Protein AF-A0AAU3HJZ5-F1 (afdb_monomer_lite)

Foldseek 3Di:
DDDDDDDDDDDDDDDDDDDDDDDPDPPPPPPPQVPWDWFAQKDKDWDWDDDDDPDIARWKMKIAGAFTKWWKKFFKADPVFRDTDMDTQPDIDGPRDMHMDTDPPPIHGPDMDIAHVVHDADDWADKDKDWGWDDDPPDIARWKMKIATAFDWWWKKFFKAQPPPRDTDIDIFDIDGPRDMHMDGHPPRIHGPDITIGHD

Sequence (200 aa):
MTRYARSLMATTMLGLSVLAAPAPAGAATRVDLSAQAAASGCTTWVEWVQEGGNSYYYGRGNVQCTSGRYKVKLRCRNLQTGVGYVV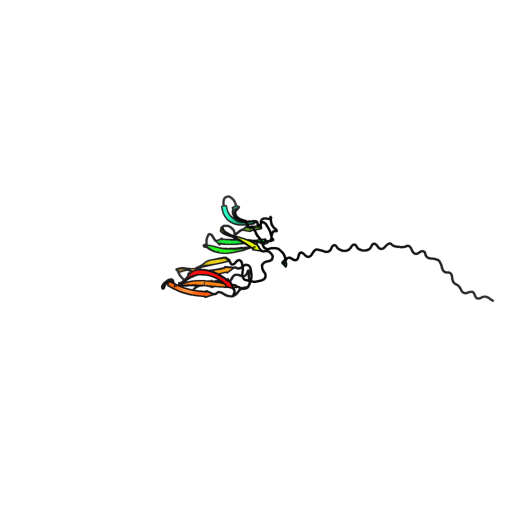YGGYAVNAPGTATTTCYSGNVAEGVYPVDDPLPTTGVTGCVSWAEWVHEGSNHYYGRGTAQCDTGTYRVQIQCRNAQTGQRYVVSGPAVTAPAISTTTCYQGNVADVVSGVPA

Radius of gyration: 32.11 Å; chains: 1; bounding box: 46×40×138 Å

Secondary structure (DSSP, 8-state):
---------PPPP------PPPPPPP------GGGPPPPBS-EEEEEEEEETTTEEEEEEEEEE-SBSEEEEEEEEE-TTT--EEEEE-SS-EETTSEEEEE-STT-EEEEEEEEESSPPSSS----EEEEEEEEETTEEEEEEEEEE-SSSEEEEEEEEEETTT--EEEEE---EETTS-EEEEPSTTEEEEEEEEEE-

Structure (mmCIF, N/CA/C/O backbone):
data_AF-A0AAU3HJZ5-F1
#
_entry.id   AF-A0AAU3HJZ5-F1
#
loop_
_atom_site.group_PDB
_atom_site.id
_atom_site.type_symbol
_atom_site.label_atom_id
_atom_site.label_alt_id
_atom_site.label_comp_id
_atom_site.label_asym_id
_atom_site.label_entity_id
_atom_site.label_seq_id
_atom_site.pdbx_PDB_ins_code
_atom_site.Cartn_x
_atom_site.Cartn_y
_atom_site.Cartn_z
_atom_site.occupancy
_atom_site.B_iso_or_equiv
_atom_site.auth_seq_id
_atom_site.auth_comp_id
_atom_site.auth_asym_id
_atom_site.auth_atom_id
_atom_site.pdbx_PDB_model_num
ATOM 1 N N . MET A 1 1 ? 28.083 10.070 111.756 1.00 41.59 1 MET A N 1
ATOM 2 C CA . MET A 1 1 ? 28.266 11.167 110.786 1.00 41.59 1 MET A CA 1
ATOM 3 C C . MET A 1 1 ? 27.870 10.670 109.407 1.00 41.59 1 MET A C 1
ATOM 5 O O . MET A 1 1 ? 28.357 9.650 108.948 1.00 41.59 1 MET A O 1
ATOM 9 N N . THR A 1 2 ? 26.895 11.378 108.861 1.00 41.31 2 THR A N 1
ATOM 10 C CA . THR A 1 2 ? 26.276 11.401 107.532 1.00 41.31 2 THR A CA 1
ATOM 11 C C . THR A 1 2 ? 27.072 10.819 106.357 1.00 41.31 2 THR A C 1
ATOM 13 O O . THR A 1 2 ? 28.211 11.219 106.137 1.00 41.31 2 THR A O 1
ATOM 16 N N . ARG A 1 3 ? 26.392 10.028 105.510 1.00 40.19 3 ARG A N 1
ATOM 17 C CA . ARG A 1 3 ? 26.416 10.136 104.035 1.00 40.19 3 ARG A CA 1
ATOM 18 C C . ARG A 1 3 ? 25.168 9.469 103.436 1.00 40.19 3 ARG A C 1
ATOM 20 O O . ARG A 1 3 ? 24.966 8.270 103.574 1.00 40.19 3 ARG A O 1
ATOM 27 N N . TYR A 1 4 ? 24.344 10.292 102.791 1.00 42.09 4 TYR A N 1
ATOM 28 C CA . TYR A 1 4 ? 23.232 9.918 101.915 1.00 42.09 4 TYR A CA 1
ATOM 29 C C . TYR A 1 4 ? 23.730 9.806 100.463 1.00 42.09 4 TYR A C 1
ATOM 31 O O . TYR A 1 4 ? 24.524 10.639 100.027 1.00 42.09 4 TYR A O 1
ATOM 39 N N . ALA A 1 5 ? 23.178 8.863 99.697 1.00 41.59 5 ALA A N 1
ATOM 40 C CA . ALA A 1 5 ? 23.085 8.898 98.232 1.00 41.59 5 ALA A CA 1
ATOM 41 C C . ALA A 1 5 ? 21.714 8.298 97.853 1.00 41.59 5 ALA A C 1
ATOM 43 O O . ALA A 1 5 ? 21.437 7.152 98.179 1.00 41.59 5 ALA A O 1
ATOM 44 N N . ARG A 1 6 ? 20.724 9.144 97.527 1.00 42.84 6 ARG A N 1
ATOM 45 C CA . ARG A 1 6 ? 20.239 9.490 96.170 1.00 42.84 6 ARG A CA 1
ATOM 46 C C . ARG A 1 6 ? 19.673 8.298 95.381 1.00 42.84 6 ARG A C 1
ATOM 48 O O . ARG A 1 6 ? 20.442 7.478 94.898 1.00 42.84 6 ARG A O 1
ATOM 55 N N . SER A 1 7 ? 18.371 8.321 95.078 1.00 41.44 7 SER A N 1
ATOM 56 C CA . SER A 1 7 ? 17.861 8.779 93.765 1.00 41.44 7 SER A CA 1
ATOM 57 C C . SER A 1 7 ? 16.343 8.588 93.637 1.00 41.44 7 SER A C 1
ATOM 59 O O . SER A 1 7 ? 15.812 7.529 93.955 1.00 41.44 7 SER A O 1
ATOM 61 N N . LEU A 1 8 ? 15.670 9.640 93.159 1.00 47.31 8 LEU A N 1
ATOM 62 C CA . LEU A 1 8 ? 14.290 9.633 92.672 1.00 47.31 8 LEU A CA 1
ATOM 63 C C . LEU A 1 8 ? 14.190 8.852 91.352 1.00 47.31 8 LEU A C 1
ATOM 65 O O . LEU A 1 8 ? 15.076 8.977 90.508 1.00 47.31 8 LEU A O 1
ATOM 69 N N . MET A 1 9 ? 13.050 8.201 91.110 1.00 41.66 9 MET A N 1
ATOM 70 C CA . MET A 1 9 ? 12.528 8.034 89.752 1.00 41.66 9 MET A CA 1
ATOM 71 C C . MET A 1 9 ? 11.057 8.439 89.692 1.00 41.66 9 MET A C 1
ATOM 73 O O . MET A 1 9 ? 10.230 7.982 90.476 1.00 41.66 9 MET A O 1
ATOM 77 N N . ALA A 1 10 ? 10.791 9.347 88.754 1.00 42.66 10 ALA A N 1
ATOM 78 C CA . ALA A 1 10 ? 9.491 9.855 88.366 1.00 42.66 10 ALA A CA 1
ATOM 79 C C . ALA A 1 10 ? 8.883 8.953 87.284 1.00 42.66 10 ALA A C 1
ATOM 81 O O . ALA A 1 10 ? 9.546 8.592 86.310 1.00 42.66 10 ALA A O 1
ATOM 82 N N . THR A 1 11 ? 7.613 8.611 87.456 1.00 42.62 11 THR A N 1
ATOM 83 C CA . THR A 1 11 ? 6.816 7.808 86.529 1.00 42.62 11 THR A CA 1
ATOM 84 C C . THR A 1 11 ? 6.390 8.666 85.337 1.00 42.62 11 THR A C 1
ATOM 86 O O . THR A 1 11 ? 5.699 9.668 85.512 1.00 42.62 11 THR A O 1
ATOM 89 N N . THR A 1 12 ? 6.785 8.289 84.121 1.00 46.19 12 THR A N 1
ATOM 90 C CA . THR A 1 12 ? 6.302 8.899 82.871 1.00 46.19 12 THR A CA 1
ATOM 91 C C . THR A 1 12 ? 5.265 7.987 82.217 1.00 46.19 12 THR A C 1
ATOM 93 O O . THR A 1 12 ? 5.508 6.801 82.003 1.00 46.19 12 THR A O 1
ATOM 96 N N . MET A 1 13 ? 4.085 8.547 81.932 1.00 47.53 13 MET A N 1
ATOM 97 C CA . MET A 1 13 ? 3.032 7.919 81.132 1.00 47.53 13 MET A CA 1
ATOM 98 C C . MET A 1 13 ? 3.446 7.886 79.656 1.00 47.53 13 MET A C 1
ATOM 100 O O . MET A 1 13 ? 3.829 8.915 79.103 1.00 47.53 13 MET A O 1
ATOM 104 N N . LEU A 1 14 ? 3.310 6.729 79.007 1.00 46.12 14 LEU A N 1
ATOM 105 C CA . LEU A 1 14 ? 3.411 6.575 77.554 1.00 46.12 14 LEU A CA 1
ATOM 106 C C . LEU A 1 14 ? 2.007 6.384 76.970 1.00 46.12 14 LEU A C 1
ATOM 108 O O . LEU A 1 14 ? 1.322 5.409 77.278 1.00 46.12 14 LEU A O 1
ATOM 112 N N . GLY A 1 15 ? 1.589 7.344 76.144 1.00 40.94 15 GLY A N 1
ATOM 113 C CA . GLY A 1 15 ? 0.380 7.272 75.329 1.00 40.94 15 GLY A CA 1
ATOM 114 C C . GLY A 1 15 ? 0.566 6.338 74.132 1.00 40.94 15 GLY A C 1
ATOM 115 O O . GLY A 1 15 ? 1.612 6.346 73.485 1.00 40.94 15 GLY A O 1
ATOM 116 N N . LEU A 1 16 ? -0.460 5.536 73.842 1.00 43.31 16 LEU A N 1
ATOM 117 C CA . LEU A 1 16 ? -0.545 4.702 72.645 1.00 43.31 16 LEU A CA 1
ATOM 118 C C . LEU A 1 16 ? -0.941 5.561 71.436 1.00 43.31 16 LEU A C 1
ATOM 120 O O . LEU A 1 16 ? -2.066 6.052 71.359 1.00 43.31 16 LEU A O 1
ATOM 124 N N . SER A 1 17 ? -0.046 5.691 70.462 1.00 49.06 17 SER A N 1
ATOM 125 C CA . SER A 1 17 ? -0.362 6.151 69.108 1.00 49.06 17 SER A CA 1
ATOM 126 C C . SER A 1 17 ? -0.768 4.956 68.240 1.00 49.06 17 SER A C 1
ATOM 128 O O . SER A 1 17 ? 0.012 4.033 68.015 1.00 49.06 17 SER A O 1
ATOM 130 N N . VAL A 1 18 ? -2.006 4.972 67.740 1.00 49.69 18 VAL A N 1
ATOM 131 C CA . VAL A 1 18 ? -2.500 4.018 66.737 1.00 49.69 18 VAL A CA 1
ATOM 132 C C . VAL A 1 18 ? -1.852 4.360 65.392 1.00 49.69 18 VAL A C 1
ATOM 134 O O . VAL A 1 18 ? -2.172 5.376 64.779 1.00 49.69 18 VAL A O 1
ATOM 137 N N . LEU A 1 19 ? -0.923 3.5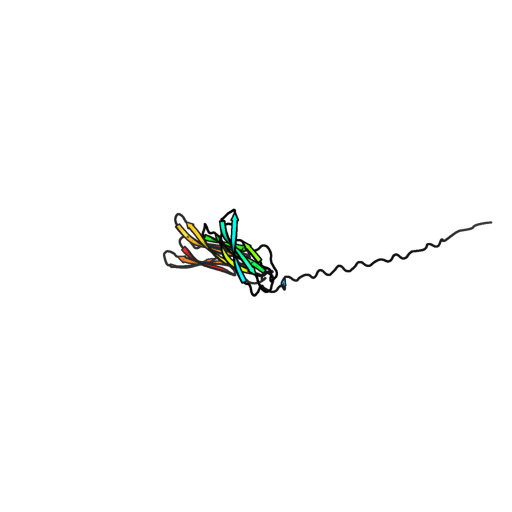18 64.936 1.00 47.66 19 LEU A N 1
ATOM 138 C CA . LEU A 1 19 ? -0.398 3.541 63.570 1.00 47.66 19 LEU A CA 1
ATOM 139 C C . LEU A 1 19 ? -1.469 2.982 62.626 1.00 47.66 19 LEU A C 1
ATOM 141 O O . LEU A 1 19 ? -1.737 1.781 62.622 1.00 47.66 19 LEU A O 1
ATOM 145 N N . ALA A 1 20 ? -2.087 3.849 61.825 1.00 52.88 20 ALA A N 1
ATOM 146 C CA . ALA A 1 20 ? -2.887 3.418 60.686 1.00 52.88 20 ALA A CA 1
ATOM 147 C C . ALA A 1 20 ? -1.957 2.783 59.639 1.00 52.88 20 ALA A C 1
ATOM 149 O O . ALA A 1 20 ? -1.021 3.424 59.158 1.00 52.88 20 ALA A O 1
ATOM 150 N N . ALA A 1 21 ? -2.197 1.513 59.312 1.00 52.56 21 ALA A N 1
ATOM 151 C CA . ALA A 1 21 ? -1.479 0.822 58.251 1.00 52.56 21 ALA A CA 1
ATOM 152 C C . ALA A 1 21 ? -1.777 1.485 56.889 1.00 52.56 21 ALA A C 1
ATOM 154 O O . ALA A 1 21 ? -2.930 1.846 56.631 1.00 52.56 21 ALA A O 1
ATOM 155 N N . PRO A 1 22 ? -0.779 1.643 56.001 1.00 50.06 22 PRO A N 1
ATOM 156 C CA . PRO A 1 22 ? -1.024 2.119 54.649 1.00 50.06 22 PRO A CA 1
ATOM 157 C C . PRO A 1 22 ? -1.913 1.116 53.904 1.00 50.06 22 PRO A C 1
ATOM 159 O O . PRO A 1 22 ? -1.647 -0.088 53.900 1.00 50.06 22 PRO A O 1
ATOM 162 N N . ALA A 1 23 ? -2.982 1.621 53.287 1.00 54.56 23 ALA A N 1
ATOM 163 C CA . ALA A 1 23 ? -3.845 0.835 52.418 1.00 54.56 23 ALA A CA 1
ATOM 164 C C . ALA A 1 23 ? -3.006 0.192 51.296 1.00 54.56 23 ALA A C 1
ATOM 166 O O . ALA A 1 23 ? -2.125 0.864 50.746 1.00 54.56 23 ALA A O 1
ATOM 167 N N . PRO A 1 24 ? -3.252 -1.081 50.934 1.00 51.62 24 PRO A N 1
ATOM 168 C CA . PRO A 1 24 ? -2.570 -1.689 49.804 1.00 51.62 24 PRO A CA 1
ATOM 169 C C . PRO A 1 24 ? -2.877 -0.866 48.552 1.00 51.62 24 PRO A C 1
ATOM 171 O O . PRO A 1 24 ? -4.039 -0.639 48.211 1.00 51.62 24 PRO A O 1
ATOM 174 N N . ALA A 1 25 ? -1.822 -0.391 47.889 1.00 54.78 25 ALA A N 1
ATOM 175 C CA . ALA A 1 25 ? -1.929 0.233 46.583 1.00 54.78 25 ALA A CA 1
ATOM 176 C C . ALA A 1 25 ? -2.679 -0.735 45.660 1.00 54.78 25 ALA A C 1
ATOM 178 O O . ALA A 1 25 ? -2.271 -1.888 45.510 1.00 54.78 25 ALA A O 1
ATOM 179 N N . GLY A 1 26 ? -3.804 -0.279 45.102 1.00 46.47 26 GLY A N 1
ATOM 180 C CA . GLY A 1 26 ? -4.605 -1.071 44.178 1.00 46.47 26 GLY A CA 1
ATOM 181 C C . GLY A 1 26 ? -3.703 -1.645 43.094 1.00 46.47 26 GLY A C 1
ATOM 182 O O . GLY A 1 26 ? -2.954 -0.908 42.452 1.00 46.47 26 GLY A O 1
ATOM 183 N N . ALA A 1 27 ? -3.737 -2.967 42.935 1.00 46.78 27 ALA A N 1
ATOM 184 C CA . ALA A 1 27 ? -3.026 -3.645 41.870 1.00 46.78 27 ALA A CA 1
ATOM 185 C C . ALA A 1 27 ? -3.489 -3.039 40.541 1.00 46.78 27 ALA A C 1
ATOM 187 O O . ALA A 1 27 ? -4.621 -3.256 40.115 1.00 46.78 27 ALA A O 1
ATOM 188 N N . ALA A 1 28 ? -2.629 -2.242 39.908 1.00 48.19 28 ALA A N 1
ATOM 189 C CA . ALA A 1 28 ? -2.832 -1.841 38.531 1.00 48.19 28 ALA A CA 1
ATOM 190 C C . ALA A 1 28 ? -2.816 -3.129 37.707 1.00 48.19 28 ALA A C 1
ATOM 192 O O . ALA A 1 28 ? -1.766 -3.750 37.532 1.00 48.19 28 ALA A O 1
ATOM 193 N N . THR A 1 29 ? -3.989 -3.573 37.264 1.00 46.25 29 THR A N 1
ATOM 194 C CA . THR A 1 29 ? -4.131 -4.702 36.354 1.00 46.25 29 THR A CA 1
ATOM 195 C C . THR A 1 29 ? -3.313 -4.367 35.110 1.00 46.25 29 THR A C 1
ATOM 197 O O . THR A 1 29 ? -3.703 -3.512 34.314 1.00 46.25 29 THR A O 1
ATOM 200 N N . ARG A 1 30 ? -2.134 -4.981 34.959 1.00 47.44 30 ARG A N 1
ATOM 201 C CA . ARG A 1 30 ? -1.395 -4.943 33.696 1.00 47.44 30 ARG A CA 1
ATOM 202 C C . ARG A 1 30 ? -2.304 -5.589 32.660 1.00 47.44 30 ARG A C 1
ATOM 204 O O . ARG A 1 30 ? -2.513 -6.797 32.700 1.00 47.44 30 ARG A O 1
ATOM 211 N N . VAL A 1 31 ? -2.872 -4.780 31.773 1.00 55.09 31 VAL A N 1
ATOM 212 C CA . VAL A 1 31 ? -3.508 -5.292 30.563 1.00 55.09 31 VAL A CA 1
ATOM 213 C C . VAL A 1 31 ? -2.383 -5.896 29.738 1.00 55.09 31 VAL A C 1
ATOM 215 O O . VAL A 1 31 ? -1.503 -5.176 29.263 1.00 55.09 31 VAL A O 1
ATOM 218 N N . ASP A 1 32 ? -2.367 -7.221 29.641 1.00 51.25 32 ASP A N 1
ATOM 219 C CA . ASP A 1 32 ? -1.466 -7.910 28.734 1.00 51.25 32 ASP A CA 1
ATOM 220 C C . ASP A 1 32 ? -1.951 -7.661 27.305 1.00 51.25 32 ASP A C 1
ATOM 222 O O . ASP A 1 32 ? -2.829 -8.349 26.785 1.00 51.25 32 ASP A O 1
ATOM 226 N N . LEU A 1 33 ? -1.401 -6.614 26.692 1.00 54.97 33 LEU A N 1
ATOM 227 C CA . LEU A 1 33 ? -1.723 -6.212 25.327 1.00 54.97 33 LEU A CA 1
ATOM 228 C C . LEU A 1 33 ? -1.453 -7.345 24.327 1.00 54.97 33 LEU A C 1
ATOM 230 O O . LEU A 1 33 ? -2.081 -7.369 23.277 1.00 54.97 33 LEU A O 1
ATOM 234 N N . SER A 1 34 ? -0.576 -8.304 24.650 1.00 55.38 34 SER A N 1
ATOM 235 C CA . SER A 1 34 ? -0.257 -9.429 23.763 1.00 55.38 34 SER A CA 1
ATOM 236 C C . SER A 1 34 ? -1.391 -10.454 23.617 1.00 55.38 34 SER A C 1
ATOM 238 O O . SER A 1 34 ? -1.361 -11.255 22.686 1.00 55.38 34 SER A O 1
ATOM 240 N N . ALA A 1 35 ? -2.415 -10.394 24.480 1.00 52.41 35 ALA A N 1
ATOM 241 C CA . ALA A 1 35 ? -3.593 -11.262 24.438 1.00 52.41 35 ALA A CA 1
ATOM 242 C C . ALA A 1 35 ? -4.841 -10.587 23.831 1.00 52.41 35 ALA A C 1
ATOM 244 O O . ALA A 1 35 ? -5.927 -11.173 23.847 1.00 52.41 35 ALA A O 1
ATOM 245 N N . GLN A 1 36 ? -4.730 -9.354 23.317 1.00 64.81 36 GLN A N 1
ATOM 246 C CA . GLN A 1 36 ? -5.862 -8.679 22.683 1.00 64.81 36 GLN A CA 1
ATOM 247 C C . GLN A 1 36 ? -6.273 -9.423 21.402 1.00 64.81 36 GLN A C 1
ATOM 249 O O . GLN A 1 36 ? -5.453 -9.666 20.520 1.00 64.81 36 GLN A O 1
ATOM 254 N N . ALA A 1 37 ? -7.555 -9.784 21.301 1.00 69.62 37 ALA A N 1
ATOM 255 C CA . ALA A 1 37 ? -8.085 -10.462 20.123 1.00 69.62 37 ALA A CA 1
ATOM 256 C C . ALA A 1 37 ? -7.968 -9.578 18.870 1.00 69.62 37 ALA A C 1
ATOM 258 O O . ALA A 1 37 ? -8.240 -8.373 18.932 1.00 69.62 37 ALA A O 1
ATOM 259 N N . ALA A 1 38 ? -7.625 -10.205 17.741 1.00 79.12 38 ALA A N 1
ATOM 260 C CA . ALA A 1 38 ? -7.608 -9.562 16.432 1.00 79.12 38 ALA A CA 1
ATOM 261 C C . ALA A 1 38 ? -8.974 -8.947 16.092 1.00 79.12 38 ALA A C 1
ATOM 263 O O . ALA A 1 38 ? -10.033 -9.400 16.554 1.00 79.12 38 ALA A O 1
ATOM 264 N N . ALA A 1 39 ? -8.947 -7.896 15.281 1.00 86.75 39 ALA A N 1
ATOM 265 C CA . ALA A 1 39 ? -10.150 -7.230 14.834 1.00 86.75 39 ALA A CA 1
ATOM 266 C C . ALA A 1 39 ? -10.969 -8.156 13.930 1.00 86.75 39 ALA A C 1
ATOM 268 O O . ALA A 1 39 ? -10.440 -8.840 13.055 1.00 86.75 39 ALA A O 1
ATOM 269 N N . SER A 1 40 ? -12.285 -8.187 14.135 1.00 91.12 40 SER A N 1
ATOM 270 C CA . SER A 1 40 ? -13.178 -9.028 13.335 1.00 91.12 40 SER A CA 1
ATOM 271 C C . SER A 1 40 ? -14.510 -8.335 13.066 1.00 91.12 40 SER A C 1
ATOM 273 O O . SER A 1 40 ? -14.884 -7.393 13.769 1.00 91.12 40 SER A O 1
ATOM 275 N N . GLY A 1 41 ? -15.205 -8.770 12.010 1.00 94.19 41 GLY A N 1
ATOM 276 C CA . GLY A 1 41 ? -16.475 -8.167 11.592 1.00 94.19 41 GLY A CA 1
ATOM 277 C C . GLY A 1 41 ? -16.336 -6.704 11.161 1.00 94.19 41 GLY A C 1
ATOM 278 O O . GLY A 1 41 ? -17.221 -5.895 11.421 1.00 94.19 41 GLY A O 1
ATOM 279 N N . CYS A 1 42 ? -15.199 -6.343 10.564 1.00 95.75 42 CYS A N 1
ATOM 280 C CA . CYS A 1 42 ? -14.900 -4.964 10.203 1.00 95.75 42 CYS A CA 1
ATOM 281 C C . CYS A 1 42 ? -15.679 -4.509 8.966 1.00 95.75 42 CYS A C 1
ATOM 283 O O . CYS A 1 42 ? -15.593 -5.118 7.902 1.00 95.75 42 CYS A O 1
ATOM 285 N N . THR A 1 43 ? -16.378 -3.389 9.107 1.00 97.56 43 THR A N 1
ATOM 286 C CA . THR A 1 43 ? -16.941 -2.605 8.009 1.00 97.56 43 THR A CA 1
ATOM 287 C C . THR A 1 43 ? -16.032 -1.415 7.742 1.00 97.56 43 THR A C 1
ATOM 289 O O . THR A 1 43 ? -15.553 -0.766 8.675 1.00 97.56 43 THR A O 1
ATOM 292 N N . THR A 1 44 ? -15.790 -1.124 6.467 1.00 97.31 44 THR A N 1
ATOM 293 C CA . THR A 1 44 ? -14.926 -0.022 6.041 1.00 97.31 44 THR A CA 1
ATOM 294 C C . THR A 1 44 ? -15.634 0.855 5.029 1.00 97.31 44 THR A C 1
ATOM 296 O O . THR A 1 44 ? -16.297 0.337 4.131 1.00 97.31 44 THR A O 1
ATOM 299 N N . TRP A 1 45 ? -15.465 2.168 5.129 1.00 97.25 45 TRP A N 1
ATOM 300 C CA . TRP A 1 45 ? -16.042 3.108 4.171 1.00 97.25 45 TRP A CA 1
ATOM 301 C C . TRP A 1 45 ? -15.171 4.351 4.015 1.00 97.25 45 TRP A C 1
ATOM 303 O O . TRP A 1 45 ? -14.305 4.633 4.846 1.00 97.25 45 TRP A O 1
ATOM 313 N N . VAL A 1 46 ? -15.403 5.080 2.924 1.00 96.56 46 VAL A N 1
ATOM 314 C CA . VAL A 1 46 ? -14.743 6.352 2.620 1.00 96.56 46 VAL A CA 1
ATOM 315 C C . VAL A 1 46 ? -15.771 7.473 2.693 1.00 96.56 46 VAL A C 1
ATOM 317 O O . VAL A 1 46 ? -16.905 7.318 2.242 1.00 96.56 46 VAL A O 1
ATOM 320 N N . GLU A 1 47 ? -15.364 8.607 3.243 1.00 94.06 47 GLU A N 1
ATOM 321 C CA . GLU A 1 47 ? -16.171 9.812 3.377 1.00 94.06 47 GLU A CA 1
ATOM 322 C C . GLU A 1 47 ? -15.509 11.007 2.697 1.00 94.06 47 GLU A C 1
ATOM 324 O O . GLU A 1 47 ? -14.286 11.082 2.519 1.00 94.06 47 GLU A O 1
ATOM 329 N N . TRP A 1 48 ? -16.357 11.972 2.349 1.00 90.62 48 TRP A N 1
ATOM 330 C CA . TRP A 1 48 ? -15.926 13.276 1.885 1.00 90.62 48 TRP A CA 1
ATOM 331 C C . TRP A 1 48 ? -15.263 14.068 3.006 1.00 90.62 48 TRP A C 1
ATOM 333 O O . TRP A 1 48 ? -15.750 14.133 4.135 1.00 90.62 48 TRP A O 1
ATOM 343 N N . VAL A 1 49 ? -14.178 14.738 2.651 1.00 90.75 49 VAL A N 1
ATOM 344 C CA . VAL A 1 49 ? -13.522 15.749 3.470 1.00 90.75 49 VAL A CA 1
ATOM 345 C C . VAL A 1 49 ? -13.754 17.088 2.804 1.00 90.75 49 VAL A C 1
ATOM 347 O O . VAL A 1 49 ? -13.454 17.244 1.622 1.00 90.75 49 VAL A O 1
ATOM 350 N N . GLN A 1 50 ? -14.293 18.037 3.561 1.00 87.25 50 GLN A N 1
ATOM 351 C CA . GLN A 1 50 ? -14.405 19.422 3.132 1.00 87.25 50 GLN A CA 1
ATOM 352 C C . GLN A 1 50 ? -13.129 20.170 3.517 1.00 87.25 50 GLN A C 1
ATOM 354 O O . GLN A 1 50 ? -12.741 20.183 4.686 1.00 87.25 50 GLN A O 1
ATOM 359 N N . GLU A 1 51 ? -12.508 20.827 2.548 1.00 80.12 51 GLU A N 1
ATOM 360 C CA . GLU A 1 51 ? -11.400 21.751 2.767 1.00 80.12 51 GLU A CA 1
ATOM 361 C C . GLU A 1 51 ? -11.803 23.118 2.243 1.00 80.12 51 GLU A C 1
ATOM 363 O O . GLU A 1 51 ? -12.028 23.259 1.049 1.00 80.12 51 GLU A O 1
ATOM 368 N N . GLY A 1 52 ? -11.896 24.111 3.134 1.00 65.81 52 GLY A N 1
ATOM 369 C CA . GLY A 1 52 ? -12.033 25.533 2.797 1.00 65.81 52 GLY A CA 1
ATOM 370 C C . GLY A 1 52 ? -13.038 25.876 1.681 1.00 65.81 52 GLY A C 1
ATOM 371 O O . GLY A 1 52 ? -12.753 25.760 0.491 1.00 65.81 52 GLY A O 1
ATOM 372 N N . GLY A 1 53 ? -14.204 26.412 2.040 1.00 75.88 53 GLY A N 1
ATOM 373 C CA . GLY A 1 53 ? -15.221 26.778 1.047 1.00 75.88 53 GLY A CA 1
ATOM 374 C C . GLY A 1 53 ? -15.868 25.541 0.411 1.00 75.88 53 GLY A C 1
ATOM 375 O O . GLY A 1 53 ? -16.413 24.707 1.131 1.00 75.88 53 GLY A O 1
ATOM 376 N N . ASN A 1 54 ? -15.824 25.433 -0.924 1.00 76.62 54 ASN A N 1
ATOM 377 C CA . ASN A 1 54 ? -16.524 24.401 -1.712 1.00 76.62 54 ASN A CA 1
ATOM 378 C C . ASN A 1 54 ? -15.622 23.260 -2.221 1.00 76.62 54 ASN A C 1
ATOM 380 O O . ASN A 1 54 ? -16.029 22.531 -3.126 1.00 76.62 54 ASN A O 1
ATOM 384 N N . SER A 1 55 ? -14.407 23.099 -1.691 1.00 77.31 55 SER A N 1
ATOM 385 C CA . SER A 1 55 ? -13.527 22.005 -2.119 1.00 77.31 55 SER A CA 1
ATOM 386 C C . SER A 1 55 ? -13.801 20.750 -1.293 1.00 77.31 55 SER A C 1
ATOM 388 O O . SER A 1 55 ? -13.825 20.794 -0.061 1.00 77.31 55 SER A O 1
ATOM 390 N N . TYR A 1 56 ? -14.002 19.626 -1.979 1.00 82.50 56 TYR A N 1
ATOM 391 C CA . TYR A 1 56 ? -14.264 18.330 -1.361 1.00 82.50 56 TYR A CA 1
ATOM 392 C C . TYR A 1 56 ? -13.402 17.253 -2.003 1.00 82.50 56 TYR A C 1
ATOM 394 O O . TYR A 1 56 ? -13.186 17.262 -3.215 1.00 82.50 56 TYR A O 1
ATOM 402 N N . TYR A 1 57 ? -12.950 16.291 -1.204 1.00 86.19 57 TYR A N 1
ATOM 403 C CA . TYR A 1 57 ? -12.258 15.113 -1.717 1.00 86.19 57 TYR A CA 1
ATOM 404 C C . TYR A 1 57 ? -12.572 13.858 -0.894 1.00 86.19 57 TYR A C 1
ATOM 406 O O . TYR A 1 57 ? -12.828 13.927 0.308 1.00 86.19 57 TYR A O 1
ATOM 414 N N . TYR A 1 58 ? -12.568 12.694 -1.545 1.00 86.88 58 TYR A N 1
ATOM 415 C CA . TYR A 1 58 ? -12.794 11.387 -0.915 1.00 86.88 58 TYR A CA 1
ATOM 416 C C . TYR A 1 58 ? -11.537 10.909 -0.181 1.00 86.88 58 TYR A C 1
ATOM 418 O O . TYR A 1 58 ? -10.855 9.993 -0.629 1.00 86.88 58 TYR A O 1
ATOM 426 N N . GLY A 1 59 ? -11.174 11.581 0.907 1.00 91.88 59 GLY A N 1
ATOM 427 C CA . GLY A 1 59 ? -9.897 11.353 1.586 1.00 91.88 59 GLY A CA 1
ATOM 428 C C . GLY A 1 59 ? -9.976 10.601 2.902 1.00 91.88 59 GLY A C 1
ATOM 429 O O . GLY A 1 59 ? -8.959 10.073 3.351 1.00 91.88 59 GLY A O 1
ATOM 430 N N . ARG A 1 60 ? -11.136 10.588 3.564 1.00 96.12 60 ARG A N 1
ATOM 431 C CA . ARG A 1 60 ? -11.266 10.042 4.918 1.00 96.12 60 ARG A CA 1
ATOM 432 C C . ARG A 1 60 ? -11.732 8.606 4.851 1.00 96.12 60 ARG A C 1
ATOM 434 O O . ARG A 1 60 ? -12.790 8.344 4.300 1.00 96.12 60 ARG A O 1
ATOM 441 N N . GLY A 1 61 ? -10.960 7.693 5.423 1.00 97.31 61 GLY A N 1
ATOM 442 C CA . GLY A 1 61 ? -11.379 6.307 5.563 1.00 97.31 61 GLY A CA 1
ATOM 443 C C . GLY A 1 61 ? -11.683 5.974 7.011 1.00 97.31 61 GLY A C 1
ATOM 444 O O . GLY A 1 61 ? -10.994 6.422 7.932 1.00 97.31 61 GLY A O 1
ATOM 445 N N . ASN A 1 62 ? -12.718 5.169 7.184 1.00 97.44 62 ASN A N 1
ATOM 446 C CA . ASN A 1 62 ? -13.245 4.769 8.471 1.00 97.44 62 ASN A CA 1
ATOM 447 C C . ASN A 1 62 ? -13.315 3.246 8.555 1.00 97.44 62 ASN A C 1
ATOM 449 O O . ASN A 1 62 ? -13.644 2.568 7.580 1.00 97.44 62 ASN A O 1
ATOM 453 N N . VAL A 1 63 ? -13.011 2.721 9.736 1.00 98.06 63 VAL A N 1
ATOM 454 C CA . VAL A 1 63 ? -13.093 1.301 10.069 1.00 98.06 63 VAL A CA 1
ATOM 455 C C . VAL A 1 63 ? -13.904 1.165 11.345 1.00 98.06 63 VAL A C 1
ATOM 457 O O . VAL A 1 63 ? -13.596 1.806 12.352 1.00 98.06 63 VAL A O 1
ATOM 460 N N . GLN A 1 64 ? -14.891 0.281 11.327 1.00 97.69 64 GLN A N 1
ATOM 461 C CA . GLN A 1 64 ? -15.622 -0.126 12.516 1.00 97.69 64 GLN A CA 1
ATOM 462 C C . GLN A 1 64 ? -15.732 -1.646 12.549 1.00 97.69 64 GLN A C 1
ATOM 464 O O . GLN A 1 64 ? -16.299 -2.250 11.645 1.00 97.69 64 GLN A O 1
ATOM 469 N N . CYS A 1 65 ? -15.188 -2.263 13.588 1.00 97.12 65 CYS A N 1
ATOM 470 C CA . CYS A 1 65 ? -15.211 -3.699 13.815 1.00 97.12 65 CYS A CA 1
ATOM 471 C C . CYS A 1 65 ? -16.119 -4.037 14.994 1.00 97.12 65 CYS A C 1
ATOM 473 O O . CYS A 1 65 ? -16.375 -3.209 15.870 1.00 97.12 65 CYS A O 1
ATOM 475 N N . THR A 1 66 ? -16.596 -5.277 15.028 1.00 96.88 66 THR A N 1
ATOM 476 C CA . THR A 1 66 ? -17.469 -5.773 16.098 1.00 96.88 66 THR A CA 1
ATOM 477 C C . THR A 1 66 ? -16.689 -6.210 17.334 1.00 96.88 66 THR A C 1
ATOM 479 O O . THR A 1 66 ? -17.238 -6.223 18.432 1.00 96.88 66 THR A O 1
ATOM 482 N N . SER A 1 67 ? -15.410 -6.559 17.178 1.00 94.81 67 SER A N 1
ATOM 483 C CA . SER A 1 67 ? -14.527 -6.978 18.270 1.00 94.81 67 SER A CA 1
ATOM 484 C C . SER A 1 67 ? -13.083 -6.534 18.039 1.00 94.81 67 SER A C 1
ATOM 486 O O . SER A 1 67 ? -12.708 -6.162 16.927 1.00 94.81 67 SER A O 1
ATOM 488 N N . GLY A 1 68 ? -12.267 -6.653 19.087 1.00 93.94 68 GLY A N 1
ATOM 489 C CA . GLY A 1 68 ? -10.826 -6.416 19.033 1.00 93.94 68 GLY A CA 1
ATOM 490 C C . GLY A 1 68 ? -10.434 -4.950 19.197 1.00 93.94 68 GLY A C 1
ATOM 491 O O . GLY A 1 68 ? -11.273 -4.067 19.406 1.00 93.94 68 GLY A O 1
ATOM 492 N N . ARG A 1 69 ? -9.125 -4.710 19.124 1.00 94.88 69 ARG A N 1
ATOM 493 C CA . ARG A 1 69 ? -8.511 -3.384 19.173 1.00 94.88 69 ARG A CA 1
ATOM 494 C C . ARG A 1 69 ? -7.733 -3.164 17.885 1.00 94.88 69 ARG A C 1
ATOM 496 O O . ARG A 1 69 ? -6.964 -4.027 17.474 1.00 94.88 69 ARG A O 1
ATOM 503 N N . TYR A 1 70 ? -7.974 -2.036 17.228 1.00 95.69 70 TYR A N 1
ATOM 504 C CA . TYR A 1 70 ? -7.466 -1.804 15.880 1.00 95.69 70 TYR A CA 1
ATOM 505 C C . TYR A 1 70 ? -7.204 -0.339 15.585 1.00 95.69 70 TYR A C 1
ATOM 507 O O . TYR A 1 70 ? -7.765 0.574 16.190 1.00 95.69 70 TYR A O 1
ATOM 515 N N . LYS A 1 71 ? -6.350 -0.134 14.593 1.00 95.75 71 LYS A N 1
ATOM 516 C CA . LYS A 1 71 ? -6.144 1.117 13.873 1.00 95.75 71 LYS A CA 1
ATOM 517 C C . LYS A 1 71 ? -6.801 1.014 12.499 1.00 95.75 71 LYS A C 1
ATOM 519 O O . LYS A 1 71 ? -7.255 -0.045 12.071 1.00 95.75 71 LYS A O 1
ATOM 524 N N . VAL A 1 72 ? -6.821 2.135 11.792 1.00 96.56 72 VAL A N 1
ATOM 525 C CA . VAL A 1 72 ? -7.166 2.191 10.370 1.00 96.56 72 VAL A CA 1
ATOM 526 C C . VAL A 1 72 ? -5.908 2.445 9.550 1.00 96.56 72 VAL A C 1
ATOM 528 O O . VAL A 1 72 ? -5.027 3.198 9.967 1.00 96.56 72 VAL A O 1
ATOM 531 N N . LYS A 1 73 ? -5.840 1.840 8.371 1.00 97.00 73 LYS A N 1
ATOM 532 C CA . LYS A 1 73 ? -4.848 2.115 7.336 1.00 97.00 73 LYS A CA 1
ATOM 533 C C . LYS A 1 73 ? -5.555 2.467 6.040 1.00 97.00 73 LYS A C 1
ATOM 535 O O . LYS A 1 73 ? -6.510 1.794 5.657 1.00 97.00 73 LYS A O 1
ATOM 540 N N . LEU A 1 74 ? -5.051 3.477 5.344 1.00 97.69 74 LEU A N 1
ATOM 541 C CA . LEU A 1 74 ? -5.520 3.859 4.018 1.00 97.69 74 LEU A CA 1
ATOM 542 C C . LEU A 1 74 ? -4.473 3.544 2.969 1.00 97.69 74 LEU A C 1
ATOM 544 O O . LEU A 1 74 ? -3.296 3.840 3.160 1.00 97.69 74 LEU A O 1
ATOM 548 N N . ARG A 1 75 ? -4.935 3.030 1.832 1.00 96.94 75 ARG A N 1
ATOM 549 C CA . ARG A 1 75 ? -4.240 3.162 0.555 1.00 96.94 75 ARG A CA 1
ATOM 550 C C . ARG A 1 75 ? -4.741 4.445 -0.092 1.00 96.94 75 ARG A C 1
ATOM 552 O O . ARG A 1 75 ? -5.910 4.526 -0.460 1.00 96.94 75 ARG A O 1
ATOM 559 N N . CYS A 1 76 ? -3.867 5.427 -0.224 1.00 96.88 76 CYS A N 1
ATOM 560 C CA . CYS A 1 76 ? -4.168 6.707 -0.843 1.00 96.88 76 CYS A CA 1
ATOM 561 C C . CYS A 1 76 ? -3.543 6.793 -2.238 1.00 96.88 76 CYS A C 1
ATOM 563 O O . CYS A 1 76 ? -2.517 6.165 -2.503 1.00 96.88 76 CYS A O 1
ATOM 565 N N . ARG A 1 77 ? -4.122 7.621 -3.109 1.00 95.69 77 ARG A N 1
ATOM 566 C CA . ARG A 1 77 ? -3.521 8.022 -4.383 1.00 95.69 77 ARG A CA 1
ATOM 567 C C . ARG A 1 77 ? -3.499 9.532 -4.510 1.00 95.69 77 ARG A C 1
ATOM 569 O O . ARG A 1 77 ? -4.515 10.203 -4.323 1.00 95.69 77 ARG A O 1
ATOM 576 N N . ASN A 1 78 ? -2.337 10.050 -4.892 1.00 93.19 78 ASN A N 1
ATOM 577 C CA . ASN A 1 78 ? -2.189 11.440 -5.259 1.00 93.19 78 ASN A CA 1
ATOM 578 C C . ASN A 1 78 ? -2.949 11.718 -6.563 1.00 93.19 78 ASN A C 1
ATOM 580 O O . ASN A 1 78 ? -2.682 11.077 -7.580 1.00 93.19 78 ASN A O 1
ATOM 584 N N . LEU A 1 79 ? -3.911 12.644 -6.549 1.00 89.00 79 LEU A N 1
ATOM 585 C CA . LEU A 1 79 ? -4.754 12.896 -7.726 1.00 89.00 79 LEU A CA 1
ATOM 586 C C . LEU A 1 79 ? -4.033 13.662 -8.840 1.00 89.00 79 LEU A C 1
ATOM 588 O O . LEU A 1 79 ? -4.413 13.528 -9.999 1.00 89.00 79 LEU A O 1
ATOM 592 N N . GLN A 1 80 ? -2.990 14.423 -8.509 1.00 88.38 80 GLN A N 1
ATOM 593 C CA . GLN A 1 80 ? -2.202 15.175 -9.485 1.00 88.38 80 GLN A CA 1
ATOM 594 C C . GLN A 1 80 ? -1.182 14.279 -10.193 1.00 88.38 80 GLN A C 1
ATOM 596 O O . GLN A 1 80 ? -1.030 14.354 -11.408 1.00 88.38 80 GLN A O 1
ATOM 601 N N . THR A 1 81 ? -0.482 13.427 -9.440 1.00 87.62 81 THR A N 1
ATOM 602 C CA . THR A 1 81 ? 0.626 12.610 -9.968 1.00 87.62 81 THR A CA 1
ATOM 603 C C . THR A 1 81 ? 0.239 11.158 -10.245 1.00 87.62 81 THR A C 1
ATOM 605 O O . THR A 1 81 ? 0.967 10.440 -10.927 1.00 87.62 81 THR A O 1
ATOM 608 N N . GLY A 1 82 ? -0.884 10.693 -9.695 1.00 88.44 82 GLY A N 1
ATOM 609 C CA . GLY A 1 82 ? -1.306 9.294 -9.738 1.00 88.44 82 GLY A CA 1
ATOM 610 C C . GLY A 1 82 ? -0.516 8.359 -8.814 1.00 88.44 82 GLY A C 1
ATOM 611 O O . GLY A 1 82 ? -0.800 7.165 -8.803 1.00 88.44 82 GLY A O 1
ATOM 612 N N . VAL A 1 83 ? 0.452 8.867 -8.043 1.00 91.12 83 VAL A N 1
ATOM 613 C CA . VAL A 1 83 ? 1.319 8.057 -7.169 1.00 91.12 83 VAL A CA 1
ATOM 614 C C . VAL A 1 83 ? 0.563 7.588 -5.924 1.00 91.12 83 VAL A C 1
ATOM 616 O O . VAL A 1 83 ? -0.105 8.380 -5.257 1.00 91.12 83 VAL A O 1
ATOM 619 N N . GLY A 1 84 ? 0.673 6.295 -5.612 1.00 94.12 84 GLY A N 1
ATOM 620 C CA . GLY A 1 84 ? 0.110 5.695 -4.403 1.00 94.12 84 GLY A CA 1
ATOM 621 C C . GLY A 1 84 ? 0.947 5.972 -3.150 1.00 94.12 84 GLY A C 1
ATOM 622 O O . GLY A 1 84 ? 2.129 6.283 -3.239 1.00 94.12 84 GLY A O 1
ATOM 623 N N . TYR A 1 85 ? 0.331 5.872 -1.975 1.00 95.75 85 TYR A N 1
ATOM 624 C CA . TYR A 1 85 ? 1.009 5.883 -0.674 1.00 95.75 85 TYR A CA 1
ATOM 625 C C . TYR A 1 85 ? 0.091 5.309 0.411 1.00 95.75 85 TYR A C 1
ATOM 627 O O . TYR A 1 85 ? -1.106 5.112 0.188 1.00 95.75 85 TYR A O 1
ATOM 635 N N . VAL A 1 86 ? 0.636 5.044 1.600 1.00 97.38 86 VAL A N 1
ATOM 636 C CA . VAL A 1 86 ? -0.125 4.524 2.743 1.00 97.38 86 VAL A CA 1
ATOM 637 C C . VAL A 1 86 ? -0.146 5.537 3.883 1.00 97.38 86 VAL A C 1
ATOM 639 O O . VAL A 1 86 ? 0.857 6.188 4.170 1.00 97.38 86 VAL A O 1
ATOM 642 N N . VAL A 1 87 ? -1.293 5.653 4.555 1.00 97.00 87 VAL A N 1
ATOM 643 C CA . VAL A 1 87 ? -1.451 6.441 5.786 1.00 97.00 87 VAL A CA 1
ATOM 644 C C . VAL A 1 87 ? -2.001 5.546 6.887 1.00 97.00 87 VAL A C 1
ATOM 646 O O . VAL A 1 87 ? -3.023 4.890 6.699 1.00 97.00 87 VAL A O 1
ATOM 649 N N . TYR A 1 88 ? -1.357 5.555 8.052 1.00 95.75 88 TYR A N 1
ATOM 650 C CA . TYR A 1 88 ? -1.840 4.868 9.249 1.00 95.75 88 TYR A CA 1
ATOM 651 C C . TYR A 1 88 ? -2.540 5.851 10.189 1.00 95.75 88 TYR A C 1
ATOM 653 O O . TYR A 1 88 ? -2.121 6.999 10.342 1.00 95.75 88 TYR A O 1
ATOM 661 N N . GLY A 1 89 ? -3.606 5.400 10.845 1.00 94.50 89 GLY A N 1
ATOM 662 C CA . GLY A 1 89 ? -4.212 6.103 11.968 1.00 94.50 89 GLY A CA 1
ATOM 663 C C . GLY A 1 89 ? -3.263 6.121 13.167 1.00 94.50 89 GLY A C 1
ATOM 664 O O . GLY A 1 89 ? -2.669 5.101 13.516 1.00 94.50 89 GLY A O 1
ATOM 665 N N . GLY A 1 90 ? -3.127 7.284 13.807 1.00 91.56 90 GLY A N 1
ATOM 666 C CA . GLY A 1 90 ? -2.180 7.476 14.911 1.00 91.56 90 GLY A CA 1
ATOM 667 C C . GLY A 1 90 ? -2.557 6.751 16.207 1.00 91.56 90 GLY A C 1
ATOM 668 O O . GLY A 1 90 ? -1.685 6.461 17.023 1.00 91.56 90 GLY A O 1
ATOM 669 N N . TYR A 1 91 ? -3.836 6.417 16.391 1.00 92.75 91 TYR A N 1
ATOM 670 C CA . TYR A 1 91 ? -4.356 5.842 17.631 1.00 92.75 91 TYR A CA 1
ATOM 671 C C . TYR A 1 91 ? -5.204 4.605 17.349 1.00 92.75 91 TYR A C 1
ATOM 673 O O . TYR A 1 91 ? -5.941 4.560 16.364 1.00 92.75 91 TYR A O 1
ATOM 681 N N . ALA A 1 92 ? -5.095 3.606 18.225 1.00 94.44 92 ALA A N 1
ATOM 682 C CA . ALA A 1 92 ? -5.961 2.433 18.197 1.00 94.44 92 ALA A CA 1
ATOM 683 C C . ALA A 1 92 ? -7.268 2.704 18.950 1.00 94.44 92 ALA A C 1
ATOM 685 O O . ALA A 1 92 ? -7.269 3.387 19.976 1.00 94.44 92 ALA A O 1
ATOM 686 N N . VAL A 1 93 ? -8.356 2.106 18.478 1.00 95.69 93 VAL A N 1
ATOM 687 C CA . VAL A 1 93 ? -9.676 2.123 19.111 1.00 95.69 93 VAL A CA 1
ATOM 688 C C . VAL A 1 93 ? -10.065 0.706 19.519 1.00 95.69 93 VAL A C 1
ATOM 690 O O . VAL A 1 93 ? -9.633 -0.266 18.900 1.00 95.69 93 VAL A O 1
ATOM 693 N N . ASN A 1 94 ? -10.885 0.581 20.558 1.00 95.44 94 ASN A N 1
ATOM 694 C CA . ASN A 1 94 ? -11.533 -0.685 20.892 1.00 95.44 94 ASN A CA 1
ATOM 695 C C . ASN A 1 94 ? -12.890 -0.750 20.190 1.00 95.44 94 ASN A C 1
ATOM 697 O O . ASN A 1 94 ? -13.610 0.253 20.156 1.00 95.44 94 ASN A O 1
ATOM 701 N N . ALA A 1 95 ? -13.262 -1.921 19.676 1.00 94.19 95 ALA A N 1
ATOM 702 C CA . ALA A 1 95 ? -14.615 -2.155 19.188 1.00 94.19 95 ALA A CA 1
ATOM 703 C C . ALA A 1 95 ? -15.664 -1.851 20.283 1.00 94.19 95 ALA A C 1
ATOM 705 O O . ALA A 1 95 ? -15.411 -2.130 21.459 1.00 94.19 95 ALA 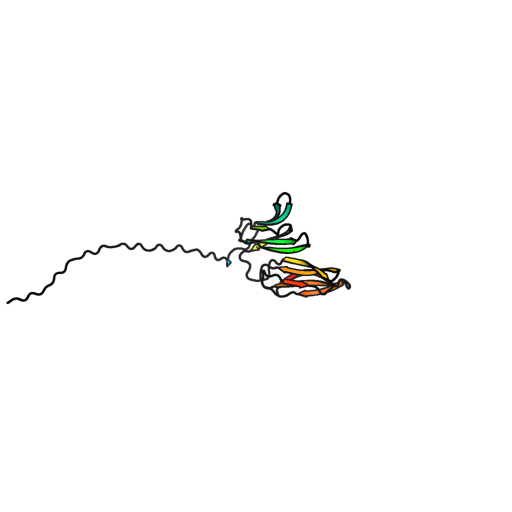A O 1
ATOM 706 N N . PRO A 1 96 ? -16.839 -1.296 19.926 1.00 94.88 96 PRO A N 1
ATOM 707 C CA . PRO A 1 96 ? -17.312 -0.982 18.571 1.00 94.88 96 PRO A CA 1
ATOM 708 C C . PRO A 1 96 ? -16.951 0.442 18.090 1.00 94.88 96 PRO A C 1
ATOM 710 O O . PRO A 1 96 ? -17.647 1.001 17.241 1.00 94.88 96 PRO A O 1
ATOM 713 N N . GLY A 1 97 ? -15.914 1.077 18.649 1.00 96.31 97 GLY A N 1
ATOM 714 C CA . GLY A 1 97 ? -15.506 2.438 18.282 1.00 96.31 97 GLY A CA 1
ATOM 715 C C . GLY A 1 97 ? -15.054 2.563 16.823 1.00 96.31 97 GLY A C 1
ATOM 716 O O . GLY A 1 97 ? -14.557 1.615 16.237 1.00 96.31 97 GLY A O 1
ATOM 717 N N . THR A 1 98 ? -15.194 3.734 16.205 1.00 97.00 98 THR A N 1
ATOM 718 C CA . THR A 1 98 ? -14.753 3.933 14.809 1.00 97.00 98 THR A CA 1
ATOM 719 C C . THR A 1 98 ? -13.326 4.476 14.765 1.00 97.00 98 THR A C 1
ATOM 721 O O . THR A 1 98 ? -13.039 5.509 15.369 1.00 97.00 98 THR A O 1
ATOM 724 N N . ALA A 1 99 ? -12.433 3.795 14.044 1.00 97.44 99 ALA A N 1
ATOM 725 C CA . ALA A 1 99 ? -11.096 4.292 13.737 1.00 97.44 99 ALA A CA 1
ATOM 726 C C . ALA A 1 99 ? -11.149 5.097 12.439 1.00 97.44 99 ALA A C 1
ATOM 728 O O . ALA A 1 99 ? -11.677 4.618 11.436 1.00 97.44 99 ALA A O 1
ATOM 729 N N . THR A 1 100 ? -10.578 6.299 12.444 1.00 96.94 100 THR A N 1
ATOM 730 C CA . THR A 1 100 ? -10.579 7.193 11.283 1.00 96.94 100 THR A CA 1
ATOM 731 C C . THR A 1 100 ? -9.185 7.742 11.015 1.00 96.94 100 THR A C 1
ATOM 733 O O . THR A 1 100 ? -8.396 7.977 11.933 1.00 96.94 100 THR A O 1
ATOM 736 N N . THR A 1 101 ? -8.862 7.916 9.741 1.00 97.25 101 THR A N 1
ATOM 737 C CA . THR A 1 101 ? -7.693 8.673 9.297 1.00 97.25 101 THR A CA 1
ATOM 738 C C . THR A 1 101 ? -7.987 9.259 7.922 1.00 97.25 101 THR A C 1
ATOM 740 O O . THR A 1 101 ? -9.014 8.960 7.312 1.00 97.25 101 THR A O 1
ATOM 743 N N . THR A 1 102 ? -7.144 10.171 7.452 1.00 96.25 102 THR A N 1
ATOM 744 C CA . THR A 1 102 ? -7.398 10.924 6.220 1.00 96.25 102 THR A CA 1
ATOM 745 C C . THR A 1 102 ? -6.141 10.967 5.358 1.00 96.25 102 THR A C 1
ATOM 747 O O . THR A 1 102 ? -5.044 11.203 5.862 1.00 96.25 102 THR A O 1
ATOM 750 N N . CYS A 1 103 ? -6.293 10.738 4.056 1.00 96.31 103 CYS A N 1
ATOM 751 C CA . CYS A 1 103 ? -5.255 11.017 3.072 1.00 96.31 103 CYS A CA 1
ATOM 752 C C . CYS A 1 103 ? -4.882 12.508 3.098 1.00 96.31 103 CYS A C 1
ATOM 754 O O . CYS A 1 103 ? -5.718 13.361 3.395 1.00 96.31 103 CYS A O 1
ATOM 756 N N . TYR A 1 104 ? -3.636 12.840 2.751 1.00 93.81 104 TYR A N 1
ATOM 757 C CA . TYR A 1 104 ? -3.231 14.236 2.552 1.00 93.81 104 TYR A CA 1
ATOM 758 C C . TYR A 1 104 ? -4.225 15.018 1.678 1.00 93.81 104 TYR A C 1
ATOM 760 O O . TYR A 1 104 ? -4.808 14.447 0.755 1.00 93.81 104 TYR A O 1
ATOM 768 N N . SER A 1 105 ? -4.370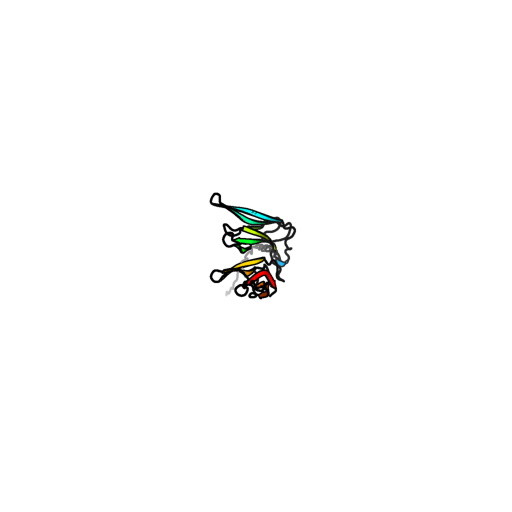 16.311 1.975 1.00 91.12 105 SER A N 1
ATOM 769 C CA . SER A 1 105 ? -5.234 17.273 1.274 1.00 91.12 105 SER A CA 1
ATOM 770 C C . SER A 1 105 ? -5.291 17.042 -0.239 1.00 91.12 105 SER A C 1
ATOM 772 O O . SER A 1 105 ? -4.257 16.860 -0.889 1.00 91.12 105 SER A O 1
ATOM 774 N N . GLY A 1 106 ? -6.510 17.008 -0.787 1.00 85.75 106 GLY A N 1
ATOM 775 C CA . GLY A 1 106 ? -6.761 16.855 -2.223 1.00 85.75 106 GLY A CA 1
ATOM 776 C C . GLY A 1 106 ? -6.494 15.463 -2.816 1.00 85.75 106 GLY A C 1
ATOM 777 O O . GLY A 1 106 ? -6.545 15.319 -4.035 1.00 85.75 106 GLY A O 1
ATOM 778 N N . ASN A 1 107 ? -6.220 14.435 -2.003 1.00 93.81 107 ASN A N 1
ATOM 779 C CA . ASN A 1 107 ? -5.901 13.079 -2.476 1.00 93.81 107 ASN A CA 1
ATOM 780 C C . ASN A 1 107 ? -6.960 12.054 -2.076 1.00 93.81 107 ASN A C 1
ATOM 782 O O . ASN A 1 107 ? -7.605 12.179 -1.042 1.00 93.81 107 ASN A O 1
ATOM 786 N N . VAL A 1 108 ? -7.121 10.998 -2.869 1.00 94.88 108 VAL A N 1
ATOM 787 C CA . VAL A 1 108 ? -8.214 10.034 -2.687 1.00 94.88 108 VAL A CA 1
ATOM 788 C C . VAL A 1 108 ? -7.776 8.807 -1.889 1.00 94.88 108 VAL A C 1
ATOM 790 O O . VAL A 1 108 ? -6.681 8.289 -2.101 1.00 94.88 108 VAL A O 1
ATOM 793 N N . ALA A 1 109 ? -8.641 8.319 -1.002 1.00 96.50 109 ALA A N 1
ATOM 794 C CA . ALA A 1 109 ? -8.535 7.001 -0.392 1.00 96.50 109 ALA A CA 1
ATOM 795 C C . ALA A 1 109 ? -9.094 5.948 -1.364 1.00 96.50 109 ALA A C 1
ATOM 797 O O . ALA A 1 109 ? -10.283 5.934 -1.666 1.00 96.50 109 ALA A O 1
ATOM 798 N N . GLU A 1 110 ? -8.232 5.063 -1.856 1.00 94.94 110 GLU A N 1
ATOM 799 C CA . GLU A 1 110 ? -8.593 3.961 -2.761 1.00 94.94 110 GLU A CA 1
ATOM 800 C C . GLU A 1 110 ? -8.886 2.655 -2.020 1.00 94.94 110 GLU A C 1
ATOM 802 O O . GLU A 1 110 ? -9.492 1.740 -2.571 1.00 94.94 110 GLU A O 1
ATOM 807 N N . GLY A 1 111 ? -8.425 2.549 -0.776 1.00 95.19 111 GLY A N 1
ATOM 808 C CA . GLY A 1 111 ? -8.645 1.387 0.068 1.00 95.19 111 GLY A CA 1
ATOM 809 C C . GLY A 1 111 ? -8.569 1.766 1.535 1.00 95.19 111 GLY A C 1
ATOM 810 O O . GLY A 1 111 ? -7.783 2.631 1.924 1.00 95.19 111 GLY A O 1
ATOM 811 N N . VAL A 1 112 ? -9.388 1.104 2.342 1.00 97.31 112 VAL A N 1
ATOM 812 C CA . VAL A 1 112 ? -9.484 1.303 3.787 1.00 97.31 112 VAL A CA 1
ATOM 813 C C . VAL A 1 112 ? -9.391 -0.067 4.437 1.00 97.31 112 VAL A C 1
ATOM 815 O O . VAL A 1 112 ? -10.107 -0.983 4.041 1.00 97.31 112 VAL A O 1
ATOM 818 N N . TYR A 1 113 ? -8.499 -0.214 5.410 1.00 96.50 113 TYR A N 1
ATOM 819 C CA . TYR A 1 113 ? -8.186 -1.507 6.007 1.00 96.50 113 TYR A CA 1
ATOM 820 C C . TYR A 1 113 ? -8.133 -1.398 7.535 1.00 96.50 113 TYR A C 1
ATOM 822 O O . TYR A 1 113 ? -7.509 -0.459 8.046 1.00 96.50 113 TYR A O 1
ATOM 830 N N . PRO A 1 114 ? -8.739 -2.342 8.278 1.00 95.81 114 PRO A N 1
ATOM 831 C CA . PRO A 1 114 ? -8.418 -2.525 9.687 1.00 95.81 114 PRO A CA 1
ATOM 832 C C . PRO A 1 114 ? -6.962 -2.983 9.828 1.00 95.81 114 PRO A C 1
ATOM 834 O O . PRO A 1 114 ? -6.454 -3.736 8.996 1.00 95.81 114 PRO A O 1
ATOM 837 N N . VAL A 1 115 ? -6.301 -2.532 10.888 1.00 94.88 115 VAL A N 1
ATOM 838 C CA . VAL A 1 115 ? -4.969 -2.998 11.285 1.00 94.88 115 VAL A CA 1
ATOM 839 C C . VAL A 1 115 ? -5.024 -3.379 12.753 1.00 94.88 115 VAL A C 1
ATOM 841 O O . VAL A 1 115 ? -5.391 -2.544 13.579 1.00 94.88 115 VAL A O 1
ATOM 844 N N . ASP A 1 116 ? -4.666 -4.616 13.075 1.00 93.38 116 ASP A N 1
ATOM 845 C CA . ASP A 1 116 ? -4.681 -5.114 14.451 1.00 93.38 116 ASP A CA 1
ATOM 846 C C . ASP A 1 116 ? -3.737 -4.311 15.363 1.00 93.38 116 ASP A C 1
ATOM 848 O O . ASP A 1 116 ? -2.666 -3.862 14.943 1.00 93.38 116 ASP A O 1
ATOM 852 N N . ASP A 1 117 ? -4.135 -4.118 16.625 1.00 92.00 117 ASP A N 1
ATOM 853 C CA . ASP A 1 117 ? -3.303 -3.486 17.650 1.00 92.00 117 ASP A CA 1
ATOM 854 C C . ASP A 1 117 ? -3.388 -4.254 18.996 1.00 92.00 117 ASP A C 1
ATOM 856 O O . ASP A 1 117 ? -4.424 -4.207 19.664 1.00 92.00 117 ASP A O 1
ATOM 860 N N . PRO A 1 118 ? -2.304 -4.927 19.437 1.00 90.44 118 PRO A N 1
ATOM 861 C CA . PRO A 1 118 ? -0.982 -4.924 18.818 1.00 90.44 118 PRO A CA 1
ATOM 862 C C . PRO A 1 118 ? -0.948 -5.699 17.498 1.00 90.44 118 PRO A C 1
ATOM 864 O O . PRO A 1 118 ? -1.737 -6.607 17.254 1.00 90.44 118 PRO A O 1
ATOM 867 N N . LEU A 1 119 ? 0.016 -5.333 16.660 1.00 89.56 119 LEU A N 1
ATOM 868 C CA . LEU A 1 119 ? 0.288 -6.043 15.420 1.00 89.56 119 LEU A CA 1
ATOM 869 C C . LEU A 1 119 ? 0.753 -7.486 15.695 1.00 89.56 119 LEU A C 1
ATOM 871 O O . LEU A 1 119 ? 1.453 -7.717 16.688 1.00 89.56 119 LEU A O 1
ATOM 875 N N . PRO A 1 120 ? 0.461 -8.440 14.790 1.00 85.69 120 PRO A N 1
ATOM 876 C CA . PRO A 1 120 ? 1.062 -9.766 14.830 1.00 85.69 120 PRO A CA 1
ATOM 877 C C . PRO A 1 120 ? 2.592 -9.686 14.904 1.00 85.69 120 PRO A C 1
ATOM 879 O O . PRO A 1 120 ? 3.234 -8.933 14.171 1.00 85.69 120 PRO A O 1
ATOM 882 N N . THR A 1 121 ? 3.200 -10.489 15.775 1.00 84.00 121 THR A N 1
ATOM 883 C CA . THR A 1 121 ? 4.660 -10.489 15.983 1.00 84.00 121 THR A CA 1
ATOM 884 C C . THR A 1 121 ? 5.416 -11.360 14.982 1.00 84.00 121 THR A C 1
ATOM 886 O O . THR A 1 121 ? 6.645 -11.354 14.963 1.00 84.00 121 THR A O 1
ATOM 889 N N . THR A 1 122 ? 4.702 -12.116 14.146 1.00 85.69 122 THR A N 1
ATOM 890 C CA . THR A 1 122 ? 5.289 -13.049 13.182 1.00 85.69 122 THR A CA 1
ATOM 891 C C . THR A 1 122 ? 4.677 -12.875 11.801 1.00 85.69 122 THR A C 1
ATOM 893 O O . THR A 1 122 ? 3.504 -12.533 11.654 1.00 85.69 122 THR A O 1
ATOM 896 N N . GLY A 1 123 ? 5.495 -13.133 10.782 1.00 92.19 123 GLY A N 1
ATOM 897 C CA . GLY A 1 123 ? 5.081 -13.064 9.389 1.00 92.19 123 GLY A CA 1
ATOM 898 C C . GLY A 1 123 ? 4.968 -11.643 8.836 1.00 92.19 123 GLY A C 1
ATOM 899 O O . GLY A 1 123 ? 5.010 -10.637 9.547 1.00 92.19 123 GLY A O 1
ATOM 900 N N . VAL A 1 124 ? 4.844 -11.589 7.514 1.00 95.38 124 VAL A N 1
ATOM 901 C CA . VAL A 1 124 ? 4.594 -10.366 6.753 1.00 95.38 124 VAL A CA 1
ATOM 902 C C . VAL A 1 124 ? 3.099 -10.279 6.486 1.00 95.38 124 VAL A C 1
ATOM 904 O O . VAL A 1 124 ? 2.520 -11.206 5.921 1.00 95.38 124 VAL A O 1
ATOM 907 N N . THR A 1 125 ? 2.473 -9.178 6.893 1.00 94.38 125 THR A N 1
ATOM 908 C CA . THR A 1 125 ? 1.023 -8.987 6.769 1.00 94.38 125 THR A CA 1
ATOM 909 C C . THR A 1 125 ? 0.676 -7.602 6.232 1.00 94.38 125 THR A C 1
ATOM 911 O O . THR A 1 125 ? 1.485 -6.670 6.268 1.00 94.38 125 THR A O 1
ATOM 914 N N . GLY A 1 126 ? -0.538 -7.481 5.689 1.00 93.81 126 GLY A N 1
ATOM 915 C CA . GLY A 1 126 ? -1.127 -6.192 5.334 1.00 93.81 126 GLY A CA 1
ATOM 916 C C . GLY A 1 126 ? -0.384 -5.404 4.253 1.00 93.81 126 GLY A C 1
ATOM 917 O O . GLY A 1 126 ? -0.493 -4.181 4.213 1.00 93.81 126 GLY A O 1
ATOM 918 N N . CYS A 1 127 ? 0.374 -6.063 3.380 1.00 96.12 127 CYS A N 1
ATOM 919 C CA . CYS A 1 127 ? 1.119 -5.369 2.339 1.00 96.12 127 CYS A CA 1
ATOM 920 C C . CYS A 1 127 ? 0.201 -4.621 1.369 1.00 96.12 127 CYS A C 1
ATOM 922 O O . CYS A 1 127 ? -0.718 -5.193 0.783 1.00 96.12 127 CYS A O 1
ATOM 924 N N . VAL A 1 128 ? 0.514 -3.350 1.154 1.00 97.00 128 VAL A N 1
ATOM 925 C CA . VAL A 1 128 ? -0.024 -2.522 0.080 1.00 97.00 128 VAL A CA 1
ATOM 926 C C . VAL A 1 128 ? 1.122 -2.201 -0.866 1.00 97.00 128 VAL A C 1
ATOM 928 O O . VAL A 1 128 ? 2.200 -1.797 -0.435 1.00 97.00 128 VAL A O 1
ATOM 931 N N . SER A 1 129 ? 0.892 -2.380 -2.161 1.00 96.50 129 SER A N 1
ATOM 932 C CA . SER A 1 129 ? 1.864 -2.087 -3.208 1.00 96.50 129 SER A CA 1
ATOM 933 C C . SER A 1 129 ? 1.253 -1.237 -4.312 1.00 96.50 129 SER A C 1
ATOM 935 O O . SER A 1 129 ? 0.046 -1.281 -4.571 1.00 96.50 129 SER A O 1
ATOM 937 N N . TRP A 1 130 ? 2.098 -0.445 -4.963 1.00 95.19 130 TRP A N 1
ATOM 938 C CA . TRP A 1 130 ? 1.711 0.396 -6.088 1.00 95.19 130 TRP A CA 1
ATOM 939 C C . TRP A 1 130 ? 2.868 0.559 -7.072 1.00 95.19 130 TRP A C 1
ATOM 941 O O . TRP A 1 130 ? 4.041 0.404 -6.724 1.00 95.19 130 TRP A O 1
ATOM 951 N N . ALA A 1 131 ? 2.510 0.854 -8.319 1.00 93.56 131 ALA A N 1
ATOM 952 C CA . ALA A 1 131 ? 3.452 1.233 -9.358 1.00 93.56 131 ALA A CA 1
ATOM 953 C C . ALA A 1 131 ? 3.510 2.760 -9.481 1.00 93.56 131 ALA A C 1
ATOM 955 O O . ALA A 1 131 ? 2.521 3.460 -9.257 1.00 93.56 131 ALA A O 1
ATOM 956 N N . GLU A 1 132 ? 4.673 3.267 -9.859 1.00 92.75 132 GLU A N 1
ATOM 957 C CA . GLU A 1 132 ? 4.974 4.684 -9.993 1.00 92.75 132 GLU A CA 1
ATOM 958 C C . GLU A 1 132 ? 5.587 4.968 -11.363 1.00 92.75 132 GLU A C 1
ATOM 960 O O . GLU A 1 132 ? 6.274 4.129 -11.962 1.00 92.75 132 GLU A O 1
ATOM 965 N N . TRP A 1 133 ? 5.357 6.190 -11.837 1.00 90.19 133 TRP A N 1
ATOM 966 C CA . TRP A 1 133 ? 5.976 6.698 -13.049 1.00 90.19 133 TRP A CA 1
ATOM 967 C C . TRP A 1 133 ? 7.485 6.869 -12.876 1.00 90.19 133 TRP A C 1
ATOM 969 O O . TRP A 1 133 ? 7.968 7.462 -11.909 1.00 90.19 133 TRP A O 1
ATOM 979 N N . VAL A 1 134 ? 8.225 6.417 -13.879 1.00 88.88 134 VAL A N 1
ATOM 980 C CA . VAL A 1 134 ? 9.645 6.696 -14.071 1.00 88.88 134 VAL A CA 1
ATOM 981 C C . VAL A 1 134 ? 9.775 7.638 -15.257 1.00 88.88 134 VAL A C 1
ATOM 983 O O . VAL A 1 134 ? 9.089 7.478 -16.267 1.00 88.88 134 VAL A O 1
ATOM 986 N N . HIS A 1 135 ? 10.631 8.640 -15.089 1.00 88.44 135 HIS A N 1
ATOM 987 C CA . HIS A 1 135 ? 10.923 9.659 -16.085 1.00 88.44 135 HIS A CA 1
ATOM 988 C C . HIS A 1 135 ? 12.342 9.425 -16.593 1.00 88.44 135 HIS A C 1
ATOM 990 O O . HIS A 1 135 ? 13.291 9.523 -15.815 1.00 88.44 135 HIS A O 1
ATOM 996 N N . GLU A 1 136 ? 12.487 9.109 -17.878 1.00 81.44 136 GLU A N 1
ATOM 997 C CA . GLU A 1 136 ? 13.788 8.877 -18.509 1.00 81.44 136 GLU A CA 1
ATOM 998 C C . GLU A 1 136 ? 13.868 9.638 -19.831 1.00 81.44 136 GLU A C 1
ATOM 1000 O O . GLU A 1 136 ? 13.278 9.248 -20.843 1.00 81.44 136 GLU A O 1
ATOM 1005 N N . GLY A 1 137 ? 14.586 10.763 -19.821 1.00 83.38 137 GLY A N 1
ATOM 1006 C CA . GLY A 1 137 ? 14.552 11.706 -20.936 1.00 83.38 137 GLY A CA 1
ATOM 1007 C C . GLY A 1 137 ? 13.126 12.215 -21.161 1.00 83.38 137 GLY A C 1
ATOM 1008 O O . GLY A 1 137 ? 12.490 12.709 -20.234 1.00 83.38 137 GLY A O 1
ATOM 1009 N N . SER A 1 138 ? 12.624 12.069 -22.387 1.00 83.94 138 SER A N 1
ATOM 1010 C CA . SER A 1 138 ? 11.246 12.421 -22.768 1.00 83.94 138 SER A CA 1
ATOM 1011 C C . SER A 1 138 ? 10.234 11.286 -22.574 1.00 83.94 138 SER A C 1
ATOM 1013 O O . SER A 1 138 ? 9.062 11.456 -22.903 1.00 83.94 138 SER A O 1
ATOM 1015 N N . ASN A 1 139 ? 10.670 10.119 -22.090 1.00 81.38 139 ASN A N 1
ATOM 1016 C CA . ASN A 1 139 ? 9.805 8.958 -21.923 1.00 81.38 139 ASN A CA 1
ATOM 1017 C C . ASN A 1 139 ? 9.264 8.864 -20.495 1.00 81.38 139 ASN A C 1
ATOM 1019 O O . ASN A 1 139 ? 9.980 9.094 -19.518 1.00 81.38 139 ASN A O 1
ATOM 1023 N N . HIS A 1 140 ? 8.005 8.440 -20.399 1.00 84.81 140 HIS A N 1
ATOM 1024 C CA . HIS A 1 140 ? 7.314 8.176 -19.144 1.00 84.81 140 HIS A CA 1
ATOM 1025 C C . HIS A 1 140 ? 6.735 6.768 -19.184 1.00 84.81 140 HIS A C 1
ATOM 1027 O O . HIS A 1 140 ? 6.019 6.411 -20.120 1.00 84.81 140 HIS A O 1
ATOM 1033 N N . TYR A 1 141 ? 7.026 5.964 -18.169 1.00 87.06 141 TYR A N 1
ATOM 1034 C CA . TYR A 1 141 ? 6.458 4.625 -18.054 1.00 87.06 141 TYR A CA 1
ATOM 1035 C C . TYR A 1 141 ? 6.325 4.202 -16.592 1.00 87.06 141 TYR A C 1
ATOM 1037 O O . TYR A 1 141 ? 7.064 4.666 -15.724 1.00 87.06 141 TYR A O 1
ATOM 1045 N N . TYR A 1 142 ? 5.380 3.310 -16.303 1.00 87.69 142 TYR A N 1
ATOM 1046 C CA . TYR A 1 142 ? 5.248 2.702 -14.980 1.00 87.69 142 TYR A CA 1
ATOM 1047 C C . TYR A 1 142 ? 6.338 1.653 -14.799 1.00 87.69 142 TYR A C 1
ATOM 1049 O O . TYR A 1 142 ? 6.160 0.511 -15.201 1.00 87.69 142 TYR A O 1
ATOM 1057 N N . GLY A 1 143 ? 7.487 2.049 -14.261 1.00 92.88 143 GLY A N 1
ATOM 1058 C CA . GLY A 1 143 ? 8.651 1.170 -14.098 1.00 92.88 143 GLY A CA 1
ATOM 1059 C C . GLY A 1 143 ? 9.086 0.967 -12.655 1.00 92.88 143 GLY A C 1
ATOM 1060 O O . GLY A 1 143 ? 9.855 0.053 -12.369 1.00 92.88 143 GLY A O 1
ATOM 1061 N N . ARG A 1 144 ? 8.625 1.818 -11.738 1.00 95.62 144 ARG A N 1
ATOM 1062 C CA . ARG A 1 144 ? 9.000 1.770 -10.328 1.00 95.62 144 ARG A CA 1
ATOM 1063 C C . ARG A 1 144 ? 7.882 1.131 -9.532 1.00 95.62 144 ARG A C 1
ATOM 1065 O O . ARG A 1 144 ? 6.713 1.396 -9.778 1.00 95.62 144 ARG A O 1
ATOM 1072 N N . GLY A 1 145 ? 8.252 0.272 -8.599 1.00 96.94 145 GLY A N 1
ATOM 1073 C CA . GLY A 1 145 ? 7.323 -0.409 -7.716 1.00 96.94 145 GLY A CA 1
ATOM 1074 C C . GLY A 1 145 ? 7.713 -0.156 -6.277 1.00 96.94 145 GLY A C 1
ATOM 1075 O O . GLY A 1 145 ? 8.891 -0.245 -5.921 1.00 96.94 145 GLY A O 1
ATOM 1076 N N . THR A 1 146 ? 6.704 0.124 -5.467 1.00 97.88 146 THR A N 1
ATOM 1077 C CA . THR A 1 146 ? 6.837 0.387 -4.042 1.00 97.88 146 THR A CA 1
ATOM 1078 C C . THR A 1 146 ? 5.891 -0.533 -3.275 1.00 97.88 146 THR A C 1
ATOM 1080 O O . THR A 1 146 ? 4.786 -0.830 -3.736 1.00 97.88 146 THR A O 1
ATOM 1083 N N . ALA A 1 147 ? 6.327 -1.012 -2.112 1.00 97.88 147 ALA A N 1
ATOM 1084 C CA . ALA A 1 147 ? 5.498 -1.772 -1.187 1.00 97.88 147 ALA A CA 1
ATOM 1085 C C . ALA A 1 147 ? 5.684 -1.280 0.251 1.00 97.88 147 ALA A C 1
ATOM 1087 O O . ALA A 1 147 ? 6.793 -0.916 0.651 1.00 97.88 147 ALA A O 1
ATOM 1088 N N . GLN A 1 148 ? 4.591 -1.319 1.013 1.00 97.69 148 GLN A N 1
ATOM 1089 C CA . GLN A 1 148 ? 4.551 -1.066 2.447 1.00 97.69 148 GLN A CA 1
ATOM 1090 C C . GLN A 1 148 ? 3.712 -2.128 3.161 1.00 97.69 148 GLN A C 1
ATOM 1092 O O . GLN A 1 148 ? 2.548 -2.320 2.814 1.00 97.69 148 GLN A O 1
ATOM 1097 N N . CYS A 1 149 ? 4.293 -2.826 4.137 1.00 97.06 149 CYS A N 1
ATOM 1098 C CA . CYS A 1 149 ? 3.613 -3.858 4.928 1.00 97.06 149 CYS A CA 1
ATOM 1099 C C . CYS A 1 149 ? 3.481 -3.438 6.396 1.00 97.06 149 CYS A C 1
ATOM 1101 O O . CYS A 1 149 ? 4.228 -2.581 6.867 1.00 97.06 149 CYS A O 1
ATOM 1103 N N . ASP A 1 150 ? 2.542 -4.058 7.113 1.00 95.38 150 ASP A N 1
ATOM 1104 C CA . ASP A 1 150 ? 2.261 -3.736 8.517 1.00 95.38 150 ASP A CA 1
ATOM 1105 C C . ASP A 1 150 ? 3.274 -4.393 9.461 1.00 95.38 150 ASP A C 1
ATOM 1107 O O . ASP A 1 150 ? 3.659 -3.803 10.468 1.00 95.38 150 ASP A O 1
ATOM 1111 N N . THR A 1 151 ? 3.730 -5.605 9.125 1.00 95.50 151 THR A N 1
ATOM 1112 C CA . THR A 1 151 ? 4.605 -6.425 9.976 1.00 95.50 151 THR A CA 1
ATOM 1113 C C . THR A 1 151 ? 5.722 -7.108 9.195 1.00 95.50 151 THR A C 1
ATOM 1115 O O . THR A 1 151 ? 5.663 -7.249 7.971 1.00 95.50 151 THR A O 1
ATOM 1118 N N . GLY A 1 152 ? 6.721 -7.587 9.939 1.00 96.56 152 GLY A N 1
ATOM 1119 C CA . GLY A 1 152 ? 7.788 -8.447 9.435 1.00 96.56 152 GLY A CA 1
ATOM 1120 C C . GLY A 1 152 ? 8.886 -7.716 8.662 1.00 96.56 152 GLY A C 1
ATOM 1121 O O . GLY A 1 152 ? 8.871 -6.495 8.485 1.00 96.56 152 GLY A O 1
ATOM 1122 N N . THR A 1 153 ? 9.863 -8.499 8.207 1.00 97.94 153 THR A N 1
ATOM 1123 C CA . THR A 1 153 ? 10.895 -8.053 7.268 1.00 97.94 153 THR A CA 1
ATOM 1124 C C . THR A 1 153 ? 10.506 -8.507 5.870 1.00 97.94 153 THR A C 1
ATOM 1126 O O . THR A 1 153 ? 10.252 -9.689 5.631 1.00 97.94 153 THR A O 1
ATOM 1129 N N . TYR A 1 154 ? 10.429 -7.560 4.945 1.00 98.44 154 TYR A N 1
ATOM 1130 C CA . TYR A 1 154 ? 9.921 -7.791 3.601 1.00 98.44 154 TYR A CA 1
ATOM 1131 C C . TYR A 1 154 ? 10.704 -6.959 2.583 1.00 98.44 154 TYR A C 1
ATOM 1133 O O . TYR A 1 154 ? 11.481 -6.072 2.937 1.00 98.44 154 TYR A O 1
ATOM 1141 N N . ARG A 1 155 ? 10.507 -7.241 1.299 1.00 98.62 155 ARG A N 1
ATOM 1142 C CA . ARG A 1 155 ? 11.003 -6.421 0.189 1.00 98.62 155 ARG A CA 1
ATOM 1143 C C . ARG A 1 155 ? 9.934 -6.279 -0.877 1.00 98.62 155 ARG A C 1
ATOM 1145 O O . ARG A 1 155 ? 9.067 -7.142 -1.008 1.00 98.62 155 ARG A O 1
ATOM 1152 N N . VAL A 1 156 ? 10.005 -5.213 -1.663 1.00 98.62 156 VAL A N 1
ATOM 1153 C CA . VAL A 1 156 ? 9.212 -5.134 -2.889 1.00 98.62 156 VAL A CA 1
ATOM 1154 C C . VAL A 1 156 ? 9.779 -6.095 -3.933 1.00 98.62 156 VAL A C 1
ATOM 1156 O O . VAL A 1 156 ? 10.994 -6.227 -4.086 1.00 98.62 156 VAL A O 1
ATOM 1159 N N . GLN A 1 157 ? 8.892 -6.753 -4.664 1.00 98.44 157 GLN A N 1
ATOM 1160 C CA . GLN A 1 157 ? 9.182 -7.551 -5.843 1.00 98.44 157 GLN A CA 1
ATOM 1161 C C . GLN A 1 157 ? 8.334 -7.017 -6.995 1.00 98.44 157 GLN A C 1
ATOM 1163 O O . GLN A 1 157 ? 7.145 -6.737 -6.822 1.00 98.44 157 GLN A O 1
ATOM 1168 N N . IL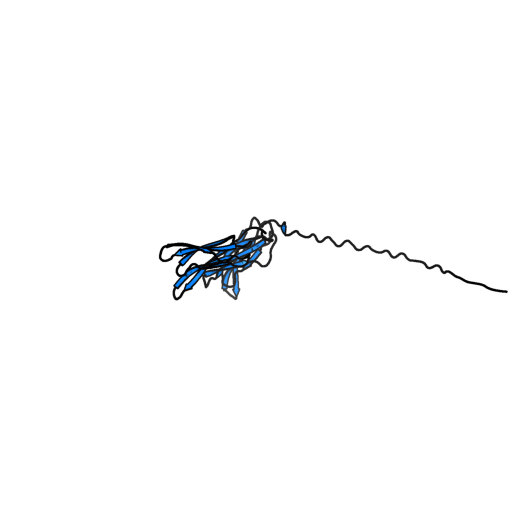E A 1 158 ? 8.950 -6.865 -8.164 1.00 98.25 158 ILE A N 1
ATOM 1169 C CA . ILE A 1 158 ? 8.278 -6.400 -9.376 1.00 98.25 158 ILE A CA 1
ATOM 1170 C C . ILE A 1 158 ? 8.428 -7.463 -10.456 1.00 98.25 158 ILE A C 1
ATOM 1172 O O . ILE A 1 158 ? 9.547 -7.888 -10.750 1.00 98.25 158 ILE A O 1
ATOM 1176 N N . GLN A 1 159 ? 7.315 -7.860 -11.070 1.00 98.00 159 GLN A N 1
ATOM 1177 C CA . GLN A 1 159 ? 7.330 -8.551 -12.357 1.00 98.00 159 GLN A CA 1
ATOM 1178 C C . GLN A 1 159 ? 7.419 -7.494 -13.454 1.00 98.00 159 GLN A C 1
ATOM 1180 O O . GLN A 1 159 ? 6.451 -6.789 -13.738 1.00 98.00 159 GLN A O 1
ATOM 1185 N N . CYS A 1 160 ? 8.603 -7.360 -14.034 1.00 97.50 160 CYS A N 1
ATOM 1186 C CA . CYS A 1 160 ? 8.873 -6.429 -15.111 1.00 97.50 160 CYS A CA 1
ATOM 1187 C C . CYS A 1 160 ? 8.637 -7.099 -16.461 1.00 97.50 160 CYS A C 1
ATOM 1189 O O . CYS A 1 160 ? 8.954 -8.275 -16.650 1.00 97.50 160 CYS A O 1
ATOM 1191 N N . ARG A 1 161 ? 8.144 -6.325 -17.421 1.00 97.12 161 ARG A N 1
ATOM 1192 C CA . ARG A 1 161 ? 7.999 -6.727 -18.814 1.00 97.12 161 ARG A CA 1
ATOM 1193 C C . ARG A 1 161 ? 8.784 -5.790 -19.706 1.00 97.12 161 ARG A C 1
ATOM 1195 O O . ARG A 1 161 ? 8.645 -4.569 -19.629 1.00 97.12 161 ARG A O 1
ATOM 1202 N N . ASN A 1 162 ? 9.579 -6.377 -20.588 1.00 94.06 162 ASN A N 1
ATOM 1203 C CA . ASN A 1 162 ? 10.280 -5.633 -21.606 1.00 94.06 162 ASN A CA 1
ATOM 1204 C C . ASN A 1 162 ? 9.293 -5.051 -22.612 1.00 94.06 162 ASN A C 1
ATOM 1206 O O . ASN A 1 162 ? 8.498 -5.782 -23.203 1.00 94.06 162 ASN A O 1
ATOM 1210 N N . ALA A 1 163 ? 9.316 -3.727 -22.775 1.00 88.81 163 ALA A N 1
ATOM 1211 C CA . ALA A 1 163 ? 8.334 -3.031 -23.597 1.00 88.81 163 ALA A CA 1
ATOM 1212 C C . ALA A 1 163 ? 8.505 -3.323 -25.096 1.00 88.81 163 ALA A C 1
ATOM 1214 O O . ALA A 1 163 ? 7.532 -3.251 -25.839 1.00 88.81 163 ALA A O 1
ATOM 1215 N N . GLN A 1 164 ? 9.717 -3.680 -25.529 1.00 91.19 164 GLN A N 1
ATOM 1216 C CA . GLN A 1 164 ? 10.033 -3.985 -26.925 1.00 91.19 164 GLN A CA 1
ATOM 1217 C C . GLN A 1 164 ? 9.802 -5.462 -27.257 1.00 91.19 164 GLN A C 1
ATOM 1219 O O . GLN A 1 164 ? 9.236 -5.777 -28.298 1.00 91.19 164 GLN A O 1
ATOM 1224 N N . THR A 1 165 ? 10.235 -6.375 -26.381 1.00 94.75 165 THR A N 1
ATOM 1225 C CA . THR A 1 165 ? 10.228 -7.824 -26.660 1.00 94.75 165 THR A CA 1
ATOM 1226 C C . THR A 1 165 ? 9.088 -8.579 -25.980 1.00 94.75 165 THR A C 1
ATOM 1228 O O . THR A 1 165 ? 8.830 -9.733 -26.311 1.00 94.75 165 THR A O 1
ATOM 1231 N N . GLY A 1 166 ? 8.423 -7.975 -24.992 1.00 94.50 166 GLY A N 1
ATOM 1232 C CA . GLY A 1 166 ? 7.399 -8.625 -24.171 1.00 94.50 166 GLY A CA 1
ATOM 1233 C C . GLY A 1 166 ? 7.938 -9.644 -23.159 1.00 94.50 166 GLY A C 1
ATOM 1234 O O . GLY A 1 166 ? 7.151 -10.210 -22.398 1.00 94.50 166 GLY A O 1
ATOM 1235 N N . GLN A 1 167 ? 9.254 -9.880 -23.114 1.00 96.81 167 GLN A N 1
ATOM 1236 C CA . GLN A 1 167 ? 9.876 -10.807 -22.166 1.00 96.81 167 GLN A CA 1
ATOM 1237 C C . GLN A 1 167 ? 9.686 -10.339 -20.723 1.00 96.81 167 GLN A C 1
ATOM 1239 O O . GLN A 1 167 ? 9.757 -9.144 -20.439 1.00 96.81 167 GLN A O 1
ATOM 1244 N N . ARG A 1 168 ? 9.474 -11.282 -19.801 1.00 97.62 168 ARG A N 1
ATOM 1245 C CA . ARG A 1 168 ? 9.271 -10.985 -18.380 1.00 97.62 168 ARG A CA 1
ATOM 1246 C C . ARG A 1 168 ? 10.468 -11.390 -17.538 1.00 97.62 168 ARG A C 1
ATOM 1248 O O . ARG A 1 168 ? 11.095 -12.413 -17.792 1.00 97.62 168 ARG A O 1
ATOM 1255 N N . TYR A 1 169 ? 10.743 -10.595 -16.518 1.00 97.56 169 TYR A N 1
ATOM 1256 C CA . TYR A 1 169 ? 11.775 -10.848 -15.522 1.00 97.56 169 TYR A CA 1
ATOM 1257 C C . TYR A 1 169 ? 11.348 -10.259 -14.180 1.00 97.56 169 TYR A C 1
ATOM 1259 O O . TYR A 1 169 ? 10.370 -9.519 -14.091 1.00 97.56 169 TYR A O 1
ATOM 1267 N N . VAL A 1 170 ? 12.074 -10.600 -13.122 1.00 98.00 170 VAL A N 1
ATOM 1268 C CA . VAL A 1 170 ? 11.759 -10.151 -11.769 1.00 98.00 170 VAL A CA 1
ATOM 1269 C C . VAL A 1 170 ? 12.910 -9.330 -11.219 1.00 98.00 170 VAL A C 1
ATOM 1271 O O . VAL A 1 170 ? 14.066 -9.737 -11.314 1.00 98.00 170 VAL A O 1
ATOM 1274 N N . VAL A 1 171 ? 12.584 -8.199 -10.601 1.00 98.00 171 VAL A N 1
ATOM 1275 C CA . VAL A 1 171 ? 13.523 -7.415 -9.791 1.00 98.00 171 VAL A CA 1
ATOM 1276 C C . VAL A 1 171 ? 13.008 -7.330 -8.364 1.00 98.00 171 VAL A C 1
ATOM 1278 O O . VAL A 1 171 ? 11.800 -7.342 -8.123 1.00 98.00 171 VAL A O 1
ATOM 1281 N N . SER A 1 172 ? 13.929 -7.269 -7.408 1.00 98.31 172 SER A N 1
ATOM 1282 C CA . SER A 1 172 ? 13.604 -7.123 -5.989 1.00 98.31 172 SER A CA 1
ATOM 1283 C C . SER A 1 172 ? 14.294 -5.893 -5.413 1.00 98.31 172 SER A C 1
ATOM 1285 O O . SER A 1 172 ? 15.393 -5.534 -5.834 1.00 98.31 172 SER A O 1
ATOM 1287 N N . GLY A 1 173 ? 13.619 -5.221 -4.487 1.00 98.12 173 GLY A N 1
ATOM 1288 C CA . GLY A 1 173 ? 14.168 -4.097 -3.739 1.00 98.12 173 GLY A CA 1
ATOM 1289 C C . GLY A 1 173 ? 14.951 -4.528 -2.500 1.00 98.12 173 GLY A C 1
ATOM 1290 O O . GLY A 1 173 ? 15.110 -5.727 -2.242 1.00 98.12 173 GLY A O 1
ATOM 1291 N N . PRO A 1 174 ? 15.427 -3.551 -1.712 1.00 98.31 174 PRO A N 1
ATOM 1292 C CA . PRO A 1 174 ? 16.074 -3.828 -0.439 1.00 98.31 174 PRO A CA 1
ATOM 1293 C C . PRO A 1 174 ? 15.082 -4.436 0.560 1.00 98.31 174 PRO A C 1
ATOM 1295 O O . PRO A 1 174 ? 13.896 -4.089 0.574 1.00 98.31 174 PRO A O 1
ATOM 1298 N N . ALA A 1 175 ? 15.587 -5.322 1.416 1.00 98.44 175 ALA A N 1
ATOM 1299 C CA . ALA A 1 175 ? 14.852 -5.804 2.577 1.00 98.44 175 ALA A CA 1
ATOM 1300 C C . ALA A 1 175 ? 14.715 -4.680 3.612 1.00 98.44 175 ALA A C 1
ATOM 1302 O O . ALA A 1 175 ? 15.694 -4.006 3.933 1.00 98.44 175 ALA A O 1
ATOM 1303 N N . VAL A 1 176 ? 13.509 -4.492 4.137 1.00 98.50 176 VAL A N 1
ATOM 1304 C CA . VAL A 1 176 ? 13.188 -3.486 5.152 1.00 98.50 176 VAL A CA 1
ATOM 1305 C C . VAL A 1 176 ? 12.318 -4.102 6.240 1.00 98.50 176 VAL A C 1
ATOM 1307 O O . VAL A 1 176 ? 11.577 -5.056 5.998 1.00 98.50 176 VAL A O 1
ATOM 1310 N N . THR A 1 177 ? 12.392 -3.547 7.446 1.00 97.38 177 THR A N 1
ATOM 1311 C CA . THR A 1 177 ? 11.491 -3.912 8.544 1.00 97.38 177 THR A CA 1
ATOM 1312 C C . THR A 1 177 ? 10.278 -2.992 8.524 1.00 97.38 177 THR A C 1
ATOM 1314 O O . THR A 1 177 ? 10.422 -1.769 8.466 1.00 97.38 177 THR A O 1
ATOM 1317 N N . ALA A 1 178 ? 9.080 -3.573 8.571 1.00 95.62 178 ALA A N 1
ATOM 1318 C CA . ALA A 1 178 ? 7.838 -2.816 8.632 1.00 95.62 178 ALA A CA 1
ATOM 1319 C C . ALA A 1 178 ? 7.824 -1.815 9.813 1.00 95.62 178 ALA A C 1
ATOM 1321 O O . ALA A 1 178 ? 8.380 -2.110 10.874 1.00 95.62 178 ALA A O 1
ATOM 1322 N N . PRO A 1 179 ? 7.204 -0.631 9.651 1.00 93.12 179 PRO A N 1
ATOM 1323 C CA . PRO A 1 179 ? 6.435 -0.183 8.489 1.00 93.12 179 PRO A CA 1
ATOM 1324 C C . PRO A 1 179 ? 7.274 0.622 7.477 1.00 93.12 179 PRO A C 1
ATOM 1326 O O . PRO A 1 179 ? 6.707 1.396 6.708 1.00 93.12 179 PRO A O 1
ATOM 1329 N N . ALA A 1 180 ? 8.611 0.510 7.481 1.00 96.56 180 ALA A N 1
ATOM 1330 C CA . ALA A 1 180 ? 9.453 1.202 6.497 1.00 96.56 180 ALA A CA 1
ATOM 1331 C C . ALA A 1 180 ? 9.114 0.740 5.076 1.00 96.56 180 ALA A C 1
ATOM 1333 O O . ALA A 1 180 ? 8.672 -0.388 4.917 1.00 96.56 180 ALA A O 1
ATOM 1334 N N . ILE A 1 181 ? 9.324 1.588 4.067 1.00 97.31 181 ILE A N 1
ATOM 1335 C CA . ILE A 1 181 ? 8.952 1.347 2.662 1.00 97.31 181 ILE A CA 1
ATOM 1336 C C . ILE A 1 181 ? 10.093 0.659 1.897 1.00 97.31 181 ILE A C 1
ATOM 1338 O O . ILE A 1 181 ? 11.255 1.026 2.062 1.00 97.31 181 ILE A O 1
ATOM 1342 N N . SER A 1 182 ? 9.760 -0.294 1.019 1.00 98.38 182 SER A N 1
ATOM 1343 C CA . SER A 1 182 ? 10.699 -0.881 0.051 1.00 98.38 182 SER A CA 1
ATOM 1344 C C . SER A 1 182 ? 10.325 -0.463 -1.374 1.00 98.38 182 SER A C 1
ATOM 1346 O O . SER A 1 182 ? 9.177 -0.626 -1.788 1.00 98.38 182 SER A O 1
ATOM 1348 N N . THR A 1 183 ? 11.298 0.044 -2.133 1.00 98.00 183 THR A N 1
ATOM 1349 C CA . THR A 1 183 ? 11.116 0.524 -3.513 1.00 98.00 183 THR A CA 1
ATOM 1350 C C . THR A 1 183 ? 12.218 -0.026 -4.413 1.00 98.00 183 THR A C 1
ATOM 1352 O O . THR A 1 183 ? 13.379 -0.110 -4.014 1.00 98.00 183 THR A O 1
ATOM 1355 N N . THR A 1 184 ? 11.869 -0.387 -5.647 1.00 97.81 184 THR A N 1
ATOM 1356 C CA . THR A 1 184 ? 12.833 -0.735 -6.700 1.00 97.81 184 THR A CA 1
ATOM 1357 C C . THR A 1 184 ? 12.286 -0.351 -8.072 1.00 97.81 184 THR A C 1
ATOM 1359 O O . THR A 1 184 ? 11.149 0.102 -8.195 1.00 97.81 184 THR A O 1
ATOM 1362 N N . THR A 1 185 ? 13.101 -0.444 -9.118 1.00 96.75 185 THR A N 1
ATOM 1363 C CA . THR A 1 185 ? 12.731 -0.019 -10.475 1.00 96.75 185 THR A CA 1
ATOM 1364 C C . THR A 1 185 ? 13.140 -1.089 -11.484 1.00 96.75 185 THR A C 1
ATOM 1366 O O . THR A 1 185 ? 14.221 -1.668 -11.380 1.00 96.75 185 THR A O 1
ATOM 1369 N N . CYS A 1 186 ? 12.267 -1.380 -12.447 1.00 96.12 186 CYS A N 1
ATOM 1370 C CA . CYS A 1 186 ? 12.607 -2.171 -13.622 1.00 96.12 186 CYS A CA 1
ATOM 1371 C C . CYS A 1 186 ? 13.771 -1.514 -14.373 1.00 96.12 186 CYS A C 1
ATOM 1373 O O . CYS A 1 186 ? 13.900 -0.293 -14.372 1.00 96.12 186 CYS A O 1
ATOM 1375 N N . TYR A 1 187 ? 14.602 -2.303 -15.056 1.00 92.69 187 TYR A N 1
ATOM 1376 C CA . TYR A 1 187 ? 15.589 -1.747 -15.986 1.00 92.69 187 TYR A CA 1
ATOM 1377 C C . TYR A 1 187 ? 14.964 -0.739 -16.965 1.00 92.69 187 TYR A C 1
ATOM 1379 O O . TYR A 1 187 ? 13.773 -0.822 -17.281 1.00 92.69 187 TYR A O 1
ATOM 1387 N N . GLN A 1 188 ? 15.789 0.183 -17.457 1.00 89.44 188 GLN A N 1
ATOM 1388 C CA . GLN A 1 188 ? 15.398 1.245 -18.383 1.00 89.44 188 GLN A CA 1
ATOM 1389 C C . GLN A 1 188 ? 14.544 0.725 -19.551 1.00 89.44 188 GLN A C 1
ATOM 1391 O O . GLN A 1 188 ? 14.875 -0.282 -20.181 1.00 89.44 188 GLN A O 1
ATOM 1396 N N . GLY A 1 189 ? 13.439 1.423 -19.826 1.00 84.25 189 GLY A N 1
ATOM 1397 C CA . GLY A 1 189 ? 12.521 1.117 -20.929 1.00 84.25 189 GLY A CA 1
ATOM 1398 C C . GLY A 1 189 ? 11.593 -0.087 -20.709 1.00 84.25 189 GLY A C 1
ATOM 1399 O O . GLY A 1 189 ? 10.983 -0.562 -21.665 1.00 84.25 189 GLY A O 1
ATOM 1400 N N . ASN A 1 190 ? 11.471 -0.600 -19.481 1.00 93.19 190 ASN A N 1
ATOM 1401 C CA . ASN A 1 190 ? 10.623 -1.752 -19.152 1.00 93.19 190 ASN A CA 1
ATOM 1402 C C . ASN A 1 190 ? 9.539 -1.369 -18.136 1.00 93.19 190 ASN A C 1
ATOM 1404 O O . ASN A 1 190 ? 9.747 -0.501 -17.293 1.00 93.19 190 ASN A O 1
ATOM 1408 N N . VAL A 1 191 ? 8.388 -2.037 -18.178 1.00 94.31 191 VAL A N 1
ATOM 1409 C CA . VAL A 1 191 ? 7.222 -1.691 -17.348 1.00 94.31 191 VAL A CA 1
ATOM 1410 C C . VAL A 1 191 ? 6.997 -2.691 -16.219 1.00 94.31 191 VAL A C 1
ATOM 1412 O O . VAL A 1 191 ? 7.289 -3.874 -16.365 1.00 94.31 191 VAL A O 1
ATOM 1415 N N . ALA A 1 192 ? 6.457 -2.222 -15.100 1.00 95.94 192 ALA A N 1
ATOM 1416 C CA . ALA A 1 192 ? 5.993 -3.036 -13.989 1.00 95.94 192 ALA A CA 1
ATOM 1417 C C . ALA A 1 192 ? 4.589 -3.580 -14.303 1.00 95.94 192 ALA A C 1
ATOM 1419 O O . ALA A 1 192 ? 3.619 -2.825 -14.301 1.00 95.94 192 ALA A O 1
ATOM 1420 N N . ASP A 1 193 ? 4.477 -4.886 -14.560 1.00 95.00 193 ASP A N 1
ATOM 1421 C CA . ASP A 1 193 ? 3.183 -5.563 -14.739 1.00 95.00 193 ASP A CA 1
ATOM 1422 C C . ASP A 1 19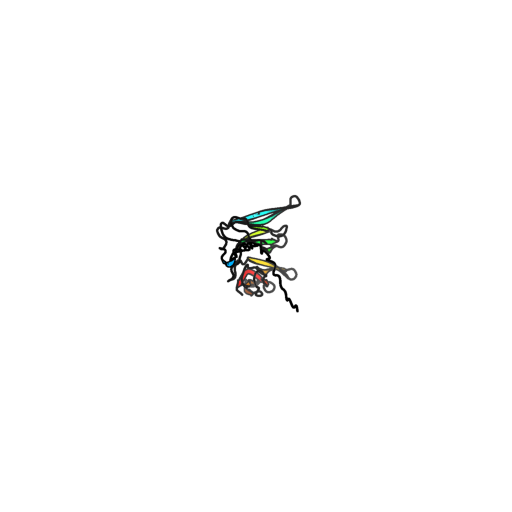3 ? 2.535 -5.848 -13.366 1.00 95.00 193 ASP A C 1
ATOM 1424 O O . ASP A 1 193 ? 1.333 -5.665 -13.185 1.00 95.00 193 ASP A O 1
ATOM 1428 N N . VAL A 1 194 ? 3.333 -6.291 -12.384 1.00 96.38 194 VAL A N 1
ATOM 1429 C CA . VAL A 1 194 ? 2.869 -6.633 -11.026 1.00 96.38 194 VAL A CA 1
ATOM 1430 C C . VAL A 1 194 ? 3.868 -6.123 -9.996 1.00 96.38 194 VAL A C 1
ATOM 1432 O O . VAL A 1 194 ? 5.070 -6.329 -10.152 1.00 96.38 194 VAL A O 1
ATOM 1435 N N . VAL A 1 195 ? 3.372 -5.502 -8.925 1.00 97.75 195 VAL A N 1
ATOM 1436 C CA . VAL A 1 195 ? 4.169 -5.062 -7.770 1.00 97.75 195 VAL A CA 1
ATOM 1437 C C . VAL A 1 195 ? 3.602 -5.700 -6.509 1.00 97.75 195 VAL A C 1
ATOM 1439 O O . VAL A 1 195 ? 2.402 -5.599 -6.253 1.00 97.75 195 VAL A O 1
ATOM 1442 N N . SER A 1 196 ? 4.452 -6.312 -5.691 1.00 97.81 196 SER A N 1
ATOM 1443 C CA . SER A 1 196 ? 4.049 -6.962 -4.440 1.00 97.81 196 SER A CA 1
ATOM 1444 C C . SER A 1 196 ? 5.104 -6.803 -3.350 1.00 97.81 196 SER A C 1
ATOM 1446 O O . SER A 1 196 ? 6.298 -6.846 -3.633 1.00 97.81 196 SER A O 1
ATOM 1448 N N . GLY A 1 197 ? 4.675 -6.664 -2.094 1.00 97.50 197 GLY A N 1
ATOM 1449 C CA . GLY A 1 197 ? 5.546 -6.884 -0.937 1.00 97.50 197 GLY A CA 1
ATOM 1450 C C . GLY A 1 197 ? 5.636 -8.379 -0.635 1.00 97.50 197 GLY A C 1
ATOM 1451 O O . GLY A 1 197 ? 4.603 -9.037 -0.530 1.00 97.50 197 GLY A O 1
ATOM 1452 N N . VAL A 1 198 ? 6.848 -8.917 -0.520 1.00 97.69 198 VAL A N 1
ATOM 1453 C CA . VAL A 1 198 ? 7.100 -10.340 -0.240 1.00 97.69 198 VAL A CA 1
ATOM 1454 C C . VAL A 1 198 ? 8.067 -10.501 0.934 1.00 97.69 198 VAL A C 1
ATOM 1456 O O . VAL A 1 198 ? 8.900 -9.614 1.140 1.00 97.69 198 VAL A O 1
ATOM 1459 N N . PRO A 1 199 ? 8.007 -11.614 1.690 1.00 97.69 199 PRO A N 1
ATOM 1460 C CA . PRO A 1 199 ? 9.016 -11.925 2.700 1.00 97.69 199 PRO A CA 1
ATOM 1461 C C . PRO A 1 199 ? 10.443 -11.837 2.136 1.00 97.69 199 PRO A C 1
ATOM 1463 O O . PRO A 1 199 ? 10.705 -12.272 1.008 1.00 97.69 199 PRO A O 1
ATOM 1466 N N . ALA A 1 200 ? 11.339 -11.212 2.905 1.00 93.25 200 ALA A N 1
ATOM 1467 C CA . ALA A 1 200 ? 12.737 -11.009 2.525 1.00 93.25 200 ALA A CA 1
ATOM 1468 C C . ALA A 1 200 ? 13.593 -12.258 2.772 1.00 93.25 200 ALA A C 1
ATOM 1470 O O . ALA A 1 200 ? 13.399 -12.905 3.819 1.00 93.25 200 ALA A O 1
#

pLDDT: mean 85.16, std 18.39, range [40.19, 98.62]